Protein AF-A0A932JLA9-F1 (afdb_monomer)

Solvent-accessible surface area (backbone atoms only — not comparable to full-atom values): 13701 Å² total; per-residue (Å²): 72,71,65,61,53,49,55,47,56,73,71,50,52,75,50,28,36,38,58,45,27,26,68,61,61,64,62,52,47,33,53,74,64,72,48,70,65,45,73,35,48,41,49,87,57,71,55,66,76,68,58,80,76,51,64,58,50,22,33,37,47,43,55,36,38,28,54,48,30,12,36,69,84,50,71,70,56,46,53,50,52,46,49,58,40,71,78,24,89,55,25,35,41,34,38,40,22,49,61,36,48,69,80,77,79,70,66,82,53,43,64,44,56,71,63,62,36,30,32,40,35,37,27,45,26,63,21,59,76,35,83,89,44,62,44,50,74,47,59,30,69,86,61,43,74,82,52,84,78,83,50,73,67,57,52,52,53,46,54,64,68,57,67,61,78,60,43,22,62,55,51,52,55,48,41,53,50,40,44,62,69,46,43,64,68,50,31,76,77,35,77,87,63,72,82,46,80,42,63,54,34,28,67,41,92,39,26,23,70,53,37,35,75,78,69,70,38,87,41,44,46,30,50,74,22,53,31,90,48,68,56,28,13,36,37,56,59,84,71,62,102,75,72,78,79,79,136

Sequence (247 aa):
MRESLDALFQVCASDIWLPEDVYPQYWELARKHGLKPRRFQTLLDADLSELDLAGERSWLLLPHPLVPAGRGLRSAEVDRLARWLRDSPGRVLVLDCVYCLDLPVAGALSALLNSGQAVVLHSLSKGWLSPGLLGAAFLPEAIAAEFEPPSPQALAQARVRLSSLDAPRRIEETLRRRWRRLAPSIQARFPGWTSPETGYFSVLPAASRELLRSHGWLAIPASVFGSPRDDLSVASCLYYGDEAALP

Secondary structure (DSSP, 8-state):
-HHHHHHHHHHS-SSEEEESSS-THHHHHHHHTT---EEE--SSS---GGGGG--TT-EEEEESSBTTTTB---HHHHHHHHHHHHT-TT-EEEEEETT--SSS--STTHHHHTTT-EEEEEEHHHHTT-TT--EEEE--HHHHTTSPPPPHHHHHHHHHHTT-TTHHHHHHHHHHHHHHHHHHHHHHH-TT----SSSSEEEESS-HHHHHHHH----EEGGGGT---SS-EEEESS--TT-----

Mean predicted aligned error: 5.63 Å

pLDDT: mean 87.79, std 11.23, range [28.78, 97.44]

Foldseek 3Di:
DLVVLLLCLLVADLAEEEEQLAACSNVVSCVVNVHDYHYFHPQQHTPCVCLVVGDQQYEYEAEAVHPPALAGDDLVRLVSVLVSCVVHVNYAYEYEDQFVLDDDPDDSCVSVVVSLRYKYKYDPCQLQVNPPQDIDIDHRPVSCVSDDDDDPVSVVSNVVSCPCVCRNVVSFVVLVVLQVVCVVVLCVVVVPDDGRPTDFKHKHQAAQVCCCPVPVAHWAQSCSSNDPDRRMTMHGSPDDPPPPDDD

Radius of gyration: 18.82 Å; Cα contacts (8 Å, |Δi|>4): 408; chains: 1; bounding box: 48×42×49 Å

Structure (mmCIF, N/CA/C/O backbone):
data_AF-A0A932JLA9-F1
#
_entry.id   AF-A0A932JLA9-F1
#
loop_
_atom_site.group_PDB
_atom_site.id
_atom_site.type_symbol
_atom_site.label_atom_id
_atom_site.label_alt_id
_atom_site.label_comp_id
_atom_site.label_asym_id
_atom_site.label_entity_id
_atom_site.label_seq_id
_atom_site.pdbx_PDB_ins_code
_atom_site.Cartn_x
_atom_site.Cartn_y
_atom_site.Cartn_z
_atom_site.occupancy
_atom_site.B_iso_or_equiv
_atom_site.auth_seq_id
_atom_site.auth_comp_id
_atom_site.auth_asym_id
_atom_site.auth_atom_id
_atom_site.pdbx_PDB_model_num
ATOM 1 N N . MET A 1 1 ? 6.578 7.147 10.385 1.00 70.94 1 MET A N 1
ATOM 2 C CA . MET A 1 1 ? 5.682 6.100 9.847 1.00 70.94 1 MET A CA 1
ATOM 3 C C . MET A 1 1 ? 5.801 4.786 10.589 1.00 70.94 1 MET A C 1
ATOM 5 O O . MET A 1 1 ? 4.797 4.309 11.083 1.00 70.94 1 MET A O 1
ATOM 9 N N . ARG A 1 2 ? 7.003 4.200 10.682 1.00 79.69 2 ARG A N 1
ATOM 10 C CA . ARG A 1 2 ? 7.199 2.938 11.410 1.00 79.69 2 ARG A CA 1
ATOM 11 C C . ARG A 1 2 ? 6.634 2.990 12.831 1.00 79.69 2 ARG A C 1
ATOM 13 O O . ARG A 1 2 ? 5.962 2.055 13.215 1.00 79.69 2 ARG A O 1
ATOM 20 N N . GLU A 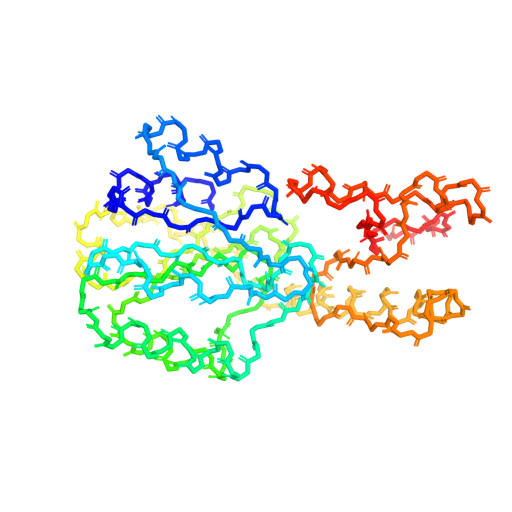1 3 ? 6.851 4.093 13.542 1.00 82.00 3 GLU A N 1
ATOM 21 C CA . GLU A 1 3 ? 6.290 4.331 14.881 1.00 82.00 3 GLU A CA 1
ATOM 22 C C . GLU A 1 3 ? 4.757 4.392 14.880 1.00 82.00 3 GLU A C 1
ATOM 24 O O . GLU A 1 3 ? 4.127 3.713 15.674 1.00 82.00 3 GLU A O 1
ATOM 29 N N . SER A 1 4 ? 4.144 5.138 13.953 1.00 84.12 4 SER A N 1
ATOM 30 C CA . SER A 1 4 ? 2.680 5.211 13.823 1.00 84.12 4 SER A CA 1
ATOM 31 C C . SER A 1 4 ? 2.065 3.843 13.533 1.00 84.12 4 SER A C 1
ATOM 33 O O . SER A 1 4 ? 1.037 3.490 14.097 1.00 84.12 4 SER A O 1
ATOM 35 N N . LEU A 1 5 ? 2.712 3.062 12.668 1.00 89.19 5 LEU A N 1
ATOM 36 C CA . LEU A 1 5 ? 2.266 1.719 12.336 1.00 89.19 5 LEU A CA 1
ATOM 37 C C . LEU A 1 5 ? 2.463 0.752 13.509 1.00 89.19 5 LEU A C 1
ATOM 39 O O . LEU A 1 5 ? 1.580 -0.037 13.803 1.00 89.19 5 LEU A O 1
ATOM 43 N N . ASP A 1 6 ? 3.589 0.844 14.213 1.00 90.88 6 ASP A N 1
ATOM 44 C CA . ASP A 1 6 ? 3.853 0.063 15.422 1.00 90.88 6 ASP A CA 1
ATOM 45 C C . ASP A 1 6 ? 2.812 0.342 16.515 1.00 90.88 6 ASP A C 1
ATOM 47 O O . ASP A 1 6 ? 2.276 -0.595 17.098 1.00 90.88 6 ASP A O 1
ATOM 51 N N . ALA A 1 7 ? 2.468 1.614 16.729 1.00 89.56 7 ALA A N 1
ATOM 52 C CA . ALA A 1 7 ? 1.442 2.020 17.681 1.00 89.56 7 ALA A CA 1
ATOM 53 C C . ALA A 1 7 ? 0.037 1.551 17.255 1.00 89.56 7 ALA A C 1
ATOM 55 O O . ALA A 1 7 ? -0.738 1.102 18.092 1.00 89.56 7 ALA A O 1
ATOM 56 N N . LEU A 1 8 ? -0.287 1.562 15.954 1.00 91.56 8 LEU A N 1
ATOM 57 C CA . LEU A 1 8 ? -1.540 0.973 15.460 1.00 91.56 8 LEU A CA 1
ATOM 58 C C . LEU A 1 8 ? -1.617 -0.531 15.722 1.00 91.56 8 LEU A C 1
ATOM 60 O O . LEU A 1 8 ? -2.672 -1.022 16.102 1.00 91.56 8 LEU A O 1
ATOM 64 N N . PHE A 1 9 ? -0.516 -1.261 15.547 1.00 93.25 9 PHE A N 1
ATOM 65 C CA . PHE A 1 9 ? -0.482 -2.705 15.788 1.00 93.25 9 PHE A CA 1
ATOM 66 C C . PHE A 1 9 ? -0.603 -3.065 17.275 1.00 93.25 9 PHE A C 1
ATOM 68 O O . PHE A 1 9 ? -1.005 -4.179 17.598 1.00 93.25 9 PHE A O 1
ATOM 75 N N . GLN A 1 10 ? -0.299 -2.128 18.175 1.00 91.62 10 GLN A N 1
ATOM 76 C CA . GLN A 1 10 ? -0.519 -2.298 19.609 1.00 91.62 10 GLN A CA 1
ATOM 77 C C . GLN A 1 10 ? -2.012 -2.271 19.979 1.00 91.62 10 GLN A C 1
ATOM 79 O O . GLN A 1 10 ? -2.410 -2.928 20.939 1.00 91.62 10 GLN A O 1
ATOM 84 N N . VAL A 1 11 ? -2.830 -1.522 19.231 1.00 90.56 11 VAL A N 1
ATOM 85 C CA . VAL A 1 11 ? -4.261 -1.308 19.529 1.00 90.56 11 VAL A CA 1
ATOM 86 C C . VAL A 1 11 ? -5.203 -1.989 18.532 1.00 90.56 11 VAL A C 1
ATOM 88 O O . VAL A 1 11 ? -6.421 -1.959 18.711 1.00 90.56 11 VAL A O 1
ATOM 91 N N . CYS A 1 12 ? -4.675 -2.588 17.461 1.00 88.69 12 CYS A N 1
ATOM 92 C CA . CYS A 1 12 ? -5.502 -3.217 16.440 1.00 88.69 12 CYS A CA 1
ATOM 93 C C . CYS A 1 12 ? -6.195 -4.481 16.962 1.00 88.69 12 CYS A C 1
ATOM 95 O O . CYS A 1 12 ? -5.729 -5.153 17.885 1.00 88.69 12 CYS A O 1
ATOM 97 N N . ALA A 1 13 ? -7.301 -4.849 16.317 1.00 82.31 13 ALA A N 1
ATOM 98 C CA . ALA A 1 13 ? -8.003 -6.081 16.642 1.00 82.31 13 ALA A CA 1
ATOM 99 C C . ALA A 1 13 ? -7.148 -7.334 16.380 1.00 82.31 13 ALA A C 1
ATOM 101 O O . ALA A 1 13 ? -6.230 -7.337 15.559 1.00 82.31 13 ALA A O 1
ATOM 102 N N . SER A 1 14 ? -7.509 -8.436 17.041 1.00 86.94 14 SER A N 1
ATOM 103 C CA . SER A 1 14 ? -6.870 -9.740 16.831 1.00 86.94 14 SER A CA 1
ATOM 104 C C . SER A 1 14 ? -7.086 -10.300 15.420 1.00 86.94 14 SER A C 1
ATOM 106 O O . SER A 1 14 ? -6.239 -11.046 14.929 1.00 86.94 14 SER A O 1
ATOM 108 N N . ASP A 1 15 ? -8.196 -9.942 14.767 1.00 94.25 15 ASP A N 1
ATOM 109 C CA . ASP A 1 15 ? -8.482 -10.290 13.374 1.00 94.25 15 ASP A CA 1
ATOM 110 C C . ASP A 1 15 ? -7.985 -9.179 12.440 1.00 94.25 15 ASP A C 1
ATOM 112 O O . ASP A 1 15 ? -8.691 -8.207 12.165 1.00 94.25 15 ASP A O 1
ATOM 116 N N . ILE A 1 16 ? -6.744 -9.316 11.976 1.00 96.31 16 ILE A N 1
ATOM 117 C CA . ILE A 1 16 ? -6.089 -8.381 11.059 1.00 96.31 16 ILE A CA 1
ATOM 118 C C . ILE A 1 16 ? -5.755 -9.070 9.735 1.00 96.31 16 ILE A C 1
ATOM 120 O O . ILE A 1 16 ? -5.271 -10.201 9.707 1.00 96.31 16 ILE A O 1
ATOM 124 N N . TRP A 1 17 ? -5.992 -8.367 8.635 1.00 97.25 17 TRP A N 1
ATOM 125 C CA . TRP A 1 17 ? -5.694 -8.786 7.273 1.00 97.25 17 TRP A CA 1
ATOM 126 C C . TRP A 1 17 ? -4.557 -7.930 6.723 1.00 97.25 17 TRP A C 1
ATOM 128 O O . TRP A 1 17 ? -4.647 -6.700 6.724 1.00 97.25 17 TRP A O 1
ATOM 138 N N . LEU A 1 18 ? -3.492 -8.583 6.258 1.00 96.44 18 LEU A N 1
ATOM 139 C CA . LEU A 1 18 ? -2.306 -7.944 5.694 1.00 96.44 18 LEU A CA 1
ATOM 140 C C . LEU A 1 18 ? -2.043 -8.439 4.268 1.00 96.44 18 LEU A C 1
ATOM 142 O O . LEU A 1 18 ? -2.259 -9.618 3.983 1.00 96.44 18 LEU A O 1
ATOM 146 N N . PRO A 1 19 ? -1.522 -7.584 3.382 1.00 95.69 19 PRO A N 1
ATOM 147 C CA . PRO A 1 19 ? -1.106 -8.023 2.063 1.00 95.69 19 PRO A CA 1
ATOM 148 C C . PRO A 1 19 ? 0.131 -8.925 2.187 1.00 95.69 19 PRO A C 1
ATOM 150 O O . PRO A 1 19 ? 1.023 -8.667 3.003 1.00 95.69 19 PRO A O 1
ATOM 153 N N . GLU A 1 20 ? 0.187 -10.007 1.414 1.00 94.00 20 GLU A N 1
ATOM 154 C CA . GLU A 1 20 ? 1.316 -10.948 1.446 1.00 94.00 20 GLU A CA 1
ATOM 155 C C . GLU A 1 20 ? 2.497 -10.500 0.591 1.00 94.00 20 GLU A C 1
ATOM 157 O O . GLU A 1 20 ? 3.640 -10.809 0.910 1.00 94.00 20 GLU A O 1
ATOM 162 N N . ASP A 1 21 ? 2.214 -9.762 -0.476 1.00 93.25 21 ASP A N 1
ATOM 163 C CA . ASP A 1 21 ? 3.129 -9.442 -1.565 1.00 93.25 21 ASP A CA 1
ATOM 164 C C . ASP A 1 21 ? 3.662 -7.995 -1.487 1.00 93.25 21 ASP A C 1
ATOM 166 O O . ASP A 1 21 ? 3.797 -7.278 -2.482 1.00 93.25 21 ASP A O 1
ATOM 170 N N . VAL A 1 22 ? 4.006 -7.587 -0.262 1.00 92.12 22 VAL A N 1
ATOM 171 C CA . VAL A 1 22 ? 4.596 -6.294 0.103 1.00 92.12 22 VAL A CA 1
ATOM 172 C C . VAL A 1 22 ? 5.929 -6.455 0.842 1.00 92.12 22 VAL A C 1
ATOM 174 O O . VAL A 1 22 ? 6.335 -7.537 1.256 1.00 92.12 22 VAL A O 1
ATOM 177 N N . TYR A 1 23 ? 6.627 -5.344 1.087 1.00 82.75 23 TYR A N 1
ATOM 178 C CA . TYR A 1 23 ? 7.834 -5.369 1.918 1.00 82.75 23 TYR A CA 1
ATOM 179 C C . TYR A 1 23 ? 7.533 -5.947 3.325 1.00 82.75 23 TYR A C 1
ATOM 181 O O . TYR A 1 23 ? 6.514 -5.579 3.914 1.00 82.75 23 TYR A O 1
ATOM 189 N N . PRO A 1 24 ? 8.411 -6.785 3.919 1.00 88.50 24 PRO A N 1
ATOM 190 C CA . PRO A 1 24 ? 8.097 -7.622 5.094 1.00 88.50 24 PRO A CA 1
ATOM 191 C C . PRO A 1 24 ? 7.749 -6.874 6.392 1.00 88.50 24 PRO A C 1
ATOM 193 O O . PRO A 1 24 ? 7.392 -7.496 7.393 1.00 88.50 24 PRO A O 1
ATOM 196 N N . GLN A 1 25 ? 7.826 -5.544 6.398 1.00 91.50 25 GLN A N 1
ATOM 197 C CA . GLN A 1 25 ? 7.676 -4.717 7.589 1.00 91.50 25 GLN A CA 1
ATOM 198 C C . GLN A 1 25 ? 6.329 -4.914 8.307 1.00 91.50 25 GLN A C 1
ATOM 200 O O . GLN A 1 25 ? 6.302 -4.922 9.535 1.00 91.50 25 GLN A O 1
ATOM 205 N N . TYR A 1 26 ? 5.216 -5.089 7.585 1.00 94.88 26 TYR A N 1
ATOM 206 C CA . TYR A 1 26 ? 3.905 -5.298 8.224 1.00 94.88 26 TYR A CA 1
ATOM 207 C C . TYR A 1 26 ? 3.862 -6.617 9.000 1.00 94.88 26 TYR A C 1
ATOM 209 O O . TYR A 1 26 ? 3.403 -6.670 10.138 1.00 94.88 26 TYR A O 1
ATOM 217 N N . TRP A 1 27 ? 4.413 -7.673 8.406 1.00 94.88 27 TRP A N 1
ATOM 218 C CA . TRP A 1 27 ? 4.496 -9.000 9.007 1.00 94.88 27 TRP A CA 1
ATOM 219 C C . TRP A 1 27 ? 5.465 -9.044 10.193 1.00 94.88 27 TRP A C 1
ATOM 221 O O . TRP A 1 27 ? 5.214 -9.734 11.182 1.00 94.88 27 TRP A O 1
ATOM 231 N N . GLU A 1 28 ? 6.562 -8.287 10.128 1.00 94.94 28 GLU A N 1
ATOM 232 C CA . GLU A 1 28 ? 7.478 -8.093 11.256 1.00 94.94 28 GLU A CA 1
ATOM 233 C C . GLU A 1 28 ? 6.793 -7.410 12.444 1.00 94.94 28 GLU A C 1
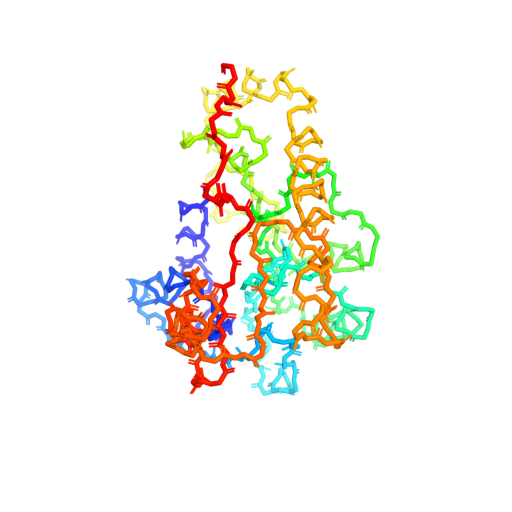ATOM 235 O O . GLU A 1 28 ? 6.944 -7.874 13.576 1.00 94.94 28 GLU A O 1
ATOM 240 N N . LEU A 1 29 ? 6.006 -6.359 12.193 1.00 95.00 29 LEU A N 1
ATOM 241 C CA . LEU A 1 29 ? 5.244 -5.661 13.231 1.00 95.00 29 LEU A CA 1
ATOM 242 C C . LEU A 1 29 ? 4.135 -6.543 13.814 1.00 95.00 29 LEU A C 1
ATOM 244 O O . LEU A 1 29 ? 4.020 -6.630 15.033 1.00 95.00 29 LEU A O 1
ATOM 248 N N . ALA A 1 30 ? 3.386 -7.275 12.983 1.00 95.06 30 ALA A N 1
ATOM 249 C CA . ALA A 1 30 ? 2.390 -8.239 13.465 1.00 95.06 30 ALA A CA 1
ATOM 250 C C . ALA A 1 30 ? 3.001 -9.245 14.439 1.00 95.06 30 ALA A C 1
ATOM 252 O O . ALA A 1 30 ? 2.499 -9.440 15.544 1.00 95.06 30 ALA A O 1
ATOM 253 N N . ARG A 1 31 ? 4.126 -9.846 14.046 1.00 95.25 31 ARG A N 1
ATOM 254 C CA . ARG A 1 31 ? 4.844 -10.819 14.870 1.00 95.25 31 ARG A CA 1
ATOM 255 C C . ARG A 1 31 ? 5.375 -10.203 16.162 1.00 95.25 31 ARG A C 1
ATOM 257 O O . ARG A 1 31 ? 5.295 -10.856 17.198 1.00 95.25 31 ARG A O 1
ATOM 264 N N . LYS A 1 32 ? 5.890 -8.970 16.117 1.00 95.94 32 LYS A N 1
ATOM 265 C CA . LYS A 1 32 ? 6.341 -8.235 17.311 1.00 95.94 32 LYS A CA 1
ATOM 266 C C . LYS A 1 32 ? 5.216 -8.095 18.346 1.00 95.94 32 LYS A C 1
ATOM 268 O O . LYS A 1 32 ? 5.481 -8.253 19.531 1.00 95.94 32 LYS A O 1
ATOM 273 N N . HIS A 1 33 ? 3.985 -7.856 17.895 1.00 95.38 33 HIS A N 1
ATOM 274 C CA . HIS A 1 33 ? 2.799 -7.696 18.749 1.00 95.38 33 HIS A CA 1
ATOM 275 C C . HIS A 1 33 ? 2.010 -8.996 18.973 1.00 95.38 33 HIS A C 1
ATOM 277 O O . HIS A 1 33 ? 0.903 -8.973 19.499 1.00 95.38 33 HIS A O 1
ATOM 283 N N . GLY A 1 34 ? 2.560 -10.154 18.587 1.00 95.19 34 GLY A N 1
ATOM 284 C CA . GLY A 1 34 ? 1.921 -11.458 18.805 1.00 95.19 34 GLY A CA 1
ATOM 285 C C . GLY A 1 34 ? 0.651 -11.703 17.978 1.00 95.19 34 GLY A C 1
ATOM 286 O O . GLY A 1 34 ? -0.102 -12.632 18.275 1.00 95.19 34 GLY A O 1
ATOM 287 N N . LEU A 1 35 ? 0.413 -10.903 16.937 1.00 95.38 35 LEU A N 1
ATOM 288 C CA . LEU A 1 35 ? -0.735 -11.040 16.044 1.00 95.38 35 LEU A CA 1
ATOM 289 C C . LEU A 1 35 ? -0.535 -12.211 15.074 1.00 95.38 35 LEU A C 1
ATOM 291 O O . LEU A 1 35 ? 0.591 -12.563 14.709 1.00 95.38 35 LEU A O 1
ATOM 295 N N . LYS A 1 36 ? -1.646 -12.793 14.612 1.00 94.69 36 LYS A N 1
ATOM 296 C CA . LYS A 1 36 ? -1.671 -13.850 13.587 1.00 94.69 36 LYS A CA 1
ATOM 297 C C . LYS A 1 36 ? -2.508 -13.393 12.391 1.00 94.69 36 LYS A C 1
ATOM 299 O O . LYS A 1 36 ? -3.677 -13.767 12.303 1.00 94.69 36 LYS A O 1
ATOM 304 N N . PRO A 1 37 ? -1.940 -12.565 11.501 1.00 95.38 37 PRO A N 1
ATOM 305 C CA . PRO A 1 37 ? -2.703 -11.981 10.415 1.00 95.38 37 PRO A CA 1
ATOM 306 C C . PRO A 1 37 ? -3.189 -13.014 9.408 1.00 95.38 37 PRO A C 1
ATOM 308 O O . PRO A 1 37 ? -2.493 -13.989 9.108 1.00 95.38 37 PRO A O 1
ATOM 311 N N . ARG A 1 38 ? -4.351 -12.737 8.824 1.00 95.44 38 ARG A N 1
ATOM 312 C CA . ARG A 1 38 ? -4.768 -13.323 7.552 1.00 95.44 38 ARG A CA 1
ATOM 313 C C . ARG A 1 38 ? -4.086 -12.580 6.409 1.00 95.44 38 ARG A C 1
ATOM 315 O O . ARG A 1 38 ? -3.666 -11.432 6.563 1.00 95.44 38 ARG A O 1
ATOM 322 N N . ARG A 1 39 ? -3.954 -13.254 5.274 1.00 94.62 39 ARG A N 1
ATOM 323 C CA . ARG A 1 39 ? -3.218 -12.763 4.107 1.00 94.62 39 ARG A CA 1
ATOM 324 C C . ARG A 1 39 ? -4.128 -12.585 2.907 1.00 94.62 39 ARG A C 1
ATOM 326 O O . ARG A 1 39 ? -5.108 -13.308 2.788 1.00 94.62 39 ARG A O 1
ATOM 333 N N . PHE A 1 40 ? -3.759 -11.669 2.025 1.00 94.75 40 PHE A N 1
ATOM 334 C CA . PHE A 1 40 ? -4.378 -11.492 0.715 1.00 94.75 40 PHE A CA 1
ATOM 335 C C . PHE A 1 40 ? -3.354 -10.925 -0.281 1.00 94.75 40 PHE A C 1
ATOM 337 O O . PHE A 1 40 ? -2.312 -10.412 0.131 1.00 94.75 40 PHE A O 1
ATOM 344 N N . GLN A 1 41 ? -3.624 -11.033 -1.581 1.00 93.31 41 GLN A N 1
ATOM 345 C CA . GLN A 1 41 ? -2.706 -10.604 -2.646 1.00 93.31 41 GLN A CA 1
ATOM 346 C C . GLN A 1 41 ? -2.996 -9.182 -3.130 1.00 93.31 41 GLN A C 1
ATOM 348 O O . GLN A 1 41 ? -4.146 -8.747 -3.131 1.00 93.31 41 GLN A O 1
ATOM 353 N N . THR A 1 42 ? -1.955 -8.460 -3.549 1.00 92.88 42 THR A N 1
ATOM 354 C CA . THR A 1 42 ? -2.017 -7.071 -4.037 1.00 92.88 42 THR A CA 1
ATOM 355 C C . THR A 1 42 ? -1.079 -6.741 -5.204 1.00 92.88 42 THR A C 1
ATOM 357 O O . THR A 1 42 ? -1.187 -5.656 -5.778 1.00 92.88 42 THR A O 1
ATOM 360 N N . LEU A 1 43 ? -0.163 -7.638 -5.584 1.00 88.81 43 LEU A N 1
ATOM 361 C CA . LEU A 1 43 ? 0.950 -7.351 -6.497 1.00 88.81 43 LEU A CA 1
ATOM 362 C C . LEU A 1 43 ? 0.513 -7.013 -7.924 1.00 88.81 43 LEU A C 1
ATOM 364 O O . LEU A 1 43 ? 1.140 -6.183 -8.578 1.00 88.81 43 LEU A O 1
ATOM 368 N N . LEU A 1 44 ? -0.523 -7.680 -8.426 1.00 84.69 44 LEU A N 1
ATOM 369 C CA . LEU A 1 44 ? -1.104 -7.397 -9.742 1.00 84.69 44 LEU A CA 1
ATOM 370 C C . LEU A 1 44 ? -2.454 -6.705 -9.558 1.00 84.69 44 LEU A C 1
ATOM 372 O O . LEU A 1 44 ? -2.661 -5.563 -9.980 1.00 84.69 44 LEU A O 1
ATOM 376 N N . ASP A 1 45 ? -3.334 -7.389 -8.837 1.00 85.81 45 ASP A N 1
ATOM 377 C CA . ASP A 1 45 ? -4.649 -6.926 -8.433 1.00 85.81 45 ASP A CA 1
ATOM 378 C C . ASP A 1 45 ? -4.834 -7.178 -6.937 1.00 85.81 45 ASP A C 1
ATOM 380 O O . ASP A 1 45 ? -4.234 -8.105 -6.387 1.00 85.81 45 ASP A O 1
ATOM 384 N N . ALA A 1 46 ? -5.638 -6.341 -6.278 1.00 90.38 46 ALA A N 1
ATOM 385 C CA . ALA A 1 46 ? -6.007 -6.583 -4.893 1.00 90.38 46 ALA A CA 1
ATOM 386 C C . ALA A 1 46 ? -7.075 -7.683 -4.853 1.00 90.38 46 ALA A C 1
ATOM 388 O O . ALA A 1 46 ? -8.225 -7.455 -5.239 1.00 90.38 46 ALA A O 1
ATOM 389 N N . ASP A 1 47 ? -6.704 -8.874 -4.387 1.00 93.00 47 ASP A N 1
ATOM 390 C CA . ASP A 1 47 ? -7.661 -9.948 -4.150 1.00 93.00 47 ASP A CA 1
ATOM 391 C C . ASP A 1 47 ? -8.404 -9.694 -2.836 1.00 93.00 47 ASP A C 1
ATOM 393 O O . ASP A 1 47 ? -7.936 -10.000 -1.742 1.00 93.00 47 ASP A O 1
ATOM 397 N N . LEU A 1 48 ? -9.582 -9.086 -2.962 1.00 93.62 48 LEU A N 1
ATOM 398 C CA . LEU A 1 48 ? -10.476 -8.767 -1.849 1.00 93.62 48 LEU A CA 1
ATOM 399 C C . LEU A 1 48 ? -11.634 -9.774 -1.729 1.00 93.62 48 LEU A C 1
ATOM 401 O O . LEU A 1 48 ? -12.657 -9.475 -1.098 1.00 93.62 48 LEU A O 1
ATOM 405 N N . SER A 1 49 ? -11.528 -10.933 -2.386 1.00 91.38 49 SER A N 1
ATOM 406 C CA . SER A 1 49 ? -12.596 -11.937 -2.409 1.00 91.38 49 SER A CA 1
ATOM 407 C C . SER A 1 49 ? -12.836 -12.539 -1.022 1.00 91.38 49 SER A C 1
ATOM 409 O O . SER A 1 49 ? -13.982 -12.643 -0.588 1.00 91.38 49 SER A O 1
ATOM 411 N N . GLU A 1 50 ? -11.769 -12.805 -0.269 1.00 90.25 50 GLU A N 1
ATOM 412 C CA . GLU A 1 50 ? -11.848 -13.423 1.058 1.00 90.25 50 GLU A CA 1
ATOM 413 C C . GLU A 1 50 ? -12.299 -12.472 2.179 1.00 90.25 50 GLU A C 1
ATOM 415 O O . GLU A 1 50 ? -12.523 -12.918 3.305 1.00 90.25 50 GLU A O 1
ATOM 420 N N . LEU A 1 51 ? -12.509 -11.178 1.900 1.00 90.06 51 LEU A N 1
ATOM 421 C CA . LEU A 1 51 ? -12.971 -10.221 2.916 1.00 90.06 51 LEU A CA 1
ATOM 422 C C . LEU A 1 51 ? -14.345 -10.565 3.512 1.00 90.06 51 LEU A C 1
ATOM 424 O O . LEU A 1 51 ? -14.653 -10.110 4.613 1.00 90.06 51 LEU A O 1
ATOM 428 N N . ASP A 1 52 ? -15.158 -11.384 2.838 1.00 89.19 52 ASP A N 1
ATOM 429 C CA . ASP A 1 52 ? -16.425 -11.877 3.397 1.00 89.19 52 ASP A CA 1
ATOM 430 C C . ASP A 1 52 ? -16.211 -12.817 4.597 1.00 89.19 52 ASP A C 1
ATOM 432 O O . ASP A 1 52 ? -17.108 -12.990 5.417 1.00 89.19 52 ASP A O 1
ATOM 436 N N . LEU A 1 53 ? -15.011 -13.393 4.741 1.00 92.06 53 LEU A N 1
ATOM 437 C CA . LEU A 1 53 ? -14.624 -14.234 5.877 1.00 92.06 53 LEU A CA 1
ATOM 438 C C . LEU A 1 53 ? -14.140 -13.418 7.086 1.00 92.06 53 LEU A C 1
ATOM 440 O O . LEU A 1 53 ? -13.773 -14.006 8.112 1.00 92.06 53 LEU A O 1
ATOM 444 N N . ALA A 1 54 ? -14.056 -12.092 6.954 1.00 93.56 54 ALA A N 1
ATOM 445 C CA . ALA A 1 54 ? -13.638 -11.192 8.019 1.00 93.56 54 ALA A CA 1
ATOM 446 C C . ALA A 1 54 ? -14.759 -11.032 9.056 1.00 93.56 54 ALA A C 1
ATOM 448 O O . ALA A 1 54 ? -15.922 -10.806 8.708 1.00 93.56 54 ALA A O 1
ATOM 449 N N . GLY A 1 55 ? -14.405 -11.112 10.337 1.00 93.19 55 GLY A N 1
ATOM 450 C CA . GLY A 1 55 ? -15.331 -10.851 11.432 1.00 93.19 55 GLY A CA 1
ATOM 451 C C . GLY A 1 55 ? -15.880 -9.416 11.482 1.00 93.19 55 GLY A C 1
ATOM 452 O O . GLY A 1 55 ? -15.610 -8.543 10.652 1.00 93.19 55 GLY A O 1
ATOM 453 N N . GLU A 1 56 ? -16.685 -9.157 12.510 1.00 94.38 56 GLU A N 1
ATOM 454 C CA . GLU A 1 56 ? -17.322 -7.850 12.717 1.00 94.38 56 GLU A CA 1
ATOM 455 C C . GLU A 1 56 ? -16.336 -6.764 13.170 1.00 94.38 56 GLU A C 1
ATOM 457 O O . GLU A 1 56 ? -16.607 -5.579 12.994 1.00 94.38 56 GLU A O 1
ATOM 462 N N . ARG A 1 57 ? -15.193 -7.145 13.749 1.00 94.88 57 ARG A N 1
ATOM 463 C CA . ARG A 1 57 ? -14.174 -6.226 14.286 1.00 94.88 57 ARG A CA 1
ATOM 464 C C . ARG A 1 57 ? -12.826 -6.369 13.586 1.00 94.88 57 ARG A C 1
ATOM 466 O O . ARG A 1 57 ? -11.783 -6.278 14.225 1.00 94.88 57 ARG A O 1
ATOM 473 N N . SER A 1 58 ? -12.843 -6.660 12.293 1.00 96.81 58 SER A N 1
ATOM 474 C CA . SER A 1 58 ? -11.620 -6.928 11.540 1.00 96.81 58 SER A CA 1
ATOM 475 C C . SER A 1 58 ? -10.930 -5.655 11.080 1.00 96.81 58 SER A C 1
ATOM 477 O O . SER A 1 58 ? -11.575 -4.680 10.692 1.00 96.81 58 SER A O 1
ATOM 479 N N . TRP A 1 59 ? -9.605 -5.693 11.074 1.00 97.44 59 TRP A N 1
ATOM 480 C CA . TRP A 1 59 ? -8.768 -4.638 10.520 1.00 97.44 59 TRP A CA 1
ATOM 481 C C . TRP A 1 59 ? -8.190 -5.099 9.188 1.00 97.44 59 TRP A C 1
ATOM 483 O O . TRP A 1 59 ? -7.683 -6.212 9.085 1.00 97.44 59 TRP A O 1
ATOM 493 N N . LEU A 1 60 ? -8.241 -4.246 8.173 1.00 97.44 60 LEU A N 1
ATOM 494 C CA . LEU A 1 60 ? -7.613 -4.481 6.878 1.00 97.44 60 LEU A CA 1
ATOM 495 C C . LEU A 1 60 ? -6.551 -3.417 6.652 1.00 97.44 60 LEU A C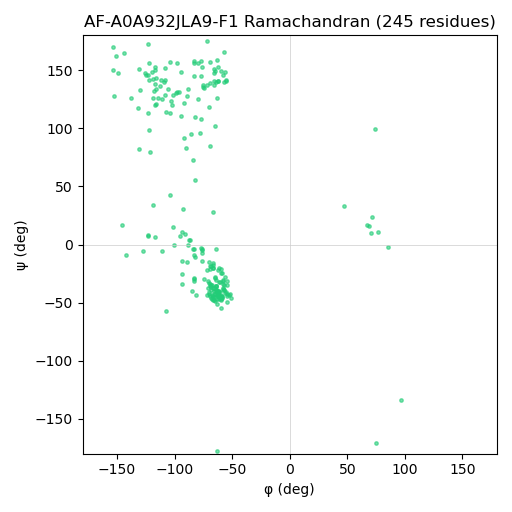 1
ATOM 497 O O . LEU A 1 60 ? -6.882 -2.237 6.606 1.00 97.44 60 LEU A O 1
ATOM 501 N N . LEU A 1 61 ? -5.292 -3.814 6.488 1.00 96.81 61 LEU A N 1
ATOM 502 C CA . LEU A 1 61 ? -4.227 -2.900 6.088 1.00 96.81 61 LEU A CA 1
ATOM 503 C C . LEU A 1 61 ? -3.994 -3.013 4.589 1.00 96.81 61 LEU A C 1
ATOM 505 O O . LEU A 1 61 ? -3.816 -4.113 4.080 1.00 96.81 61 LEU A O 1
ATOM 509 N N . LEU A 1 62 ? -3.938 -1.882 3.892 1.00 95.12 62 LEU A N 1
ATOM 510 C CA . LEU A 1 62 ? -3.686 -1.829 2.460 1.00 95.12 62 LEU A CA 1
ATOM 511 C C . LEU A 1 62 ? -2.716 -0.686 2.123 1.00 95.12 62 LEU A C 1
ATOM 513 O O . LEU A 1 62 ? -2.984 0.459 2.492 1.00 95.12 62 LEU A O 1
ATOM 517 N N . PRO A 1 63 ? -1.600 -0.942 1.418 1.00 93.38 63 PRO A N 1
ATOM 518 C CA . PRO A 1 63 ? -0.775 0.135 0.893 1.00 93.38 63 PRO A CA 1
ATOM 519 C C . PRO A 1 63 ? -1.549 0.910 -0.176 1.00 93.38 63 PRO A C 1
ATOM 521 O O . PRO A 1 63 ? -2.256 0.329 -0.998 1.00 93.38 63 PRO A O 1
ATOM 524 N N . HIS A 1 64 ? -1.409 2.229 -0.190 1.00 91.50 64 HIS A N 1
ATOM 525 C CA . HIS A 1 64 ? -1.935 3.066 -1.257 1.00 91.50 64 HIS A CA 1
ATOM 526 C C . HIS A 1 64 ? -0.854 4.053 -1.730 1.00 91.50 64 HIS A C 1
ATOM 528 O O . HIS A 1 64 ? -0.395 4.869 -0.939 1.00 91.50 64 HIS A O 1
ATOM 534 N N . PRO A 1 65 ? -0.403 4.000 -2.996 1.00 90.25 65 PRO A N 1
ATOM 535 C CA . PRO A 1 65 ? -0.690 2.968 -4.004 1.00 90.25 65 PRO A CA 1
ATOM 536 C C . PRO A 1 65 ? -0.299 1.550 -3.549 1.00 90.25 65 PRO A C 1
ATOM 538 O O . PRO A 1 65 ? 0.489 1.381 -2.619 1.00 90.25 65 PRO A O 1
ATOM 541 N N . LEU A 1 66 ? -0.794 0.537 -4.262 1.00 92.50 66 LEU A N 1
ATOM 542 C CA . LEU A 1 66 ? -0.380 -0.855 -4.103 1.00 92.50 66 LEU A CA 1
ATOM 543 C C . LEU A 1 66 ? 1.092 -0.980 -4.506 1.00 92.50 66 LEU A C 1
ATOM 545 O O . LEU A 1 66 ? 1.428 -0.962 -5.689 1.00 92.50 66 LEU A O 1
ATOM 549 N N . VAL A 1 67 ? 1.997 -1.051 -3.535 1.00 91.31 67 VAL A N 1
ATOM 550 C CA . VAL A 1 67 ? 3.433 -1.242 -3.775 1.00 91.31 67 VAL A CA 1
ATOM 551 C C . VAL A 1 67 ? 3.753 -2.726 -3.648 1.00 91.31 67 VAL A C 1
ATOM 553 O O . VAL A 1 67 ? 3.374 -3.312 -2.641 1.00 91.31 67 VAL A O 1
ATOM 556 N N . PRO A 1 68 ? 4.481 -3.327 -4.608 1.00 92.19 68 PRO A N 1
ATOM 557 C CA . PRO A 1 68 ? 5.326 -2.677 -5.621 1.00 92.19 68 PRO A CA 1
ATOM 558 C C . PRO A 1 68 ? 4.685 -2.431 -7.000 1.00 92.19 68 PRO A C 1
ATOM 560 O O . PRO A 1 68 ? 5.386 -1.976 -7.902 1.00 92.19 68 PRO A O 1
ATOM 563 N N . ALA A 1 69 ? 3.385 -2.678 -7.175 1.00 91.19 69 ALA A N 1
ATOM 564 C CA . ALA A 1 69 ? 2.680 -2.460 -8.445 1.00 91.19 69 ALA A CA 1
ATOM 565 C C . ALA A 1 69 ? 2.689 -0.991 -8.917 1.00 91.19 69 ALA A C 1
ATOM 567 O O . ALA A 1 69 ? 2.701 -0.720 -10.116 1.00 91.19 69 ALA A O 1
ATOM 568 N N . GLY A 1 70 ? 2.682 -0.043 -7.976 1.00 89.69 70 GLY A N 1
ATOM 569 C CA . GLY A 1 70 ? 2.633 1.395 -8.248 1.00 89.69 70 GLY A CA 1
ATOM 570 C C . GLY A 1 70 ? 1.273 1.878 -8.764 1.00 89.69 70 GLY A C 1
ATOM 571 O O . GLY A 1 70 ? 1.209 2.905 -9.437 1.00 89.69 70 GLY A O 1
ATOM 572 N N . ARG A 1 71 ? 0.193 1.140 -8.473 1.00 90.06 71 ARG A N 1
ATOM 573 C CA . ARG A 1 71 ? -1.184 1.411 -8.924 1.00 90.06 71 ARG A CA 1
ATOM 574 C C . ARG A 1 71 ? -2.071 1.869 -7.761 1.00 90.06 71 ARG A C 1
ATOM 576 O O . ARG A 1 71 ? -1.983 1.308 -6.671 1.00 90.06 71 ARG A O 1
ATOM 583 N N . GLY A 1 72 ? -2.945 2.849 -7.974 1.00 89.94 72 GLY A N 1
ATOM 584 C CA . GLY A 1 72 ? -4.013 3.204 -7.038 1.00 89.94 72 GLY A CA 1
ATOM 585 C C . GLY A 1 72 ? -5.142 2.166 -6.994 1.00 89.94 72 GLY A C 1
ATOM 586 O O . GLY A 1 72 ? -5.155 1.211 -7.766 1.00 89.94 72 GLY A O 1
ATOM 587 N N . LEU A 1 73 ? -6.116 2.335 -6.096 1.00 91.00 73 LEU A N 1
ATOM 588 C CA . LEU A 1 73 ? -7.293 1.457 -6.059 1.00 91.00 73 LEU A CA 1
ATOM 589 C C . LEU A 1 73 ? -8.256 1.803 -7.199 1.00 91.00 73 LEU A C 1
ATOM 591 O O . LEU A 1 73 ? -8.557 2.973 -7.436 1.00 91.00 73 LEU A O 1
ATOM 595 N N . ARG A 1 74 ? -8.768 0.783 -7.886 1.00 91.31 74 ARG A N 1
ATOM 596 C CA . ARG A 1 74 ? -9.806 0.906 -8.917 1.00 91.31 74 ARG A CA 1
ATOM 597 C C . ARG A 1 74 ? -11.170 1.112 -8.269 1.00 91.31 74 ARG A C 1
ATOM 599 O O . ARG A 1 74 ? -11.407 0.669 -7.148 1.00 91.31 74 ARG A O 1
ATOM 606 N N . SER A 1 75 ? -12.112 1.683 -9.016 1.00 91.50 75 SER A N 1
ATOM 607 C CA . SER A 1 75 ? -13.480 1.932 -8.536 1.00 91.50 75 SER A CA 1
ATOM 608 C C . SER A 1 75 ? -14.153 0.683 -7.957 1.00 91.50 75 SER A C 1
ATOM 610 O O . SER A 1 75 ? -14.700 0.749 -6.866 1.00 91.50 75 SER A O 1
ATOM 612 N N . ALA A 1 76 ? -14.027 -0.477 -8.611 1.00 92.62 76 ALA A N 1
ATOM 613 C CA . ALA A 1 76 ? -14.605 -1.726 -8.106 1.00 92.62 76 ALA A CA 1
ATOM 614 C C . ALA A 1 76 ? -13.990 -2.185 -6.766 1.00 92.62 76 ALA A C 1
ATOM 616 O O . ALA A 1 76 ? -14.701 -2.715 -5.912 1.00 92.62 76 ALA A O 1
ATOM 617 N N . GLU A 1 77 ? -12.685 -1.964 -6.567 1.00 94.44 77 GLU A N 1
ATOM 618 C CA . GLU A 1 77 ? -11.988 -2.266 -5.308 1.00 94.44 77 GLU A CA 1
ATOM 619 C C . GLU A 1 77 ? -12.463 -1.306 -4.207 1.00 94.44 77 GLU A C 1
ATOM 621 O O . GLU A 1 77 ? -12.808 -1.738 -3.110 1.00 94.44 77 GLU A O 1
ATOM 626 N N . VAL A 1 78 ? -12.577 -0.013 -4.524 1.00 94.50 78 VAL A N 1
ATOM 627 C CA . VAL A 1 78 ? -13.121 1.009 -3.617 1.00 94.50 78 VAL A CA 1
ATOM 628 C C . VAL A 1 78 ? -14.563 0.689 -3.213 1.00 94.50 78 VAL A C 1
ATOM 630 O O . VAL A 1 78 ? -14.879 0.703 -2.025 1.00 94.50 78 VAL A O 1
ATOM 633 N N . ASP A 1 79 ? -15.430 0.339 -4.163 1.00 93.88 79 ASP A N 1
ATOM 634 C CA . ASP A 1 79 ? -16.832 -0.003 -3.898 1.00 93.88 79 ASP A CA 1
ATOM 635 C C . ASP A 1 79 ? -16.963 -1.268 -3.043 1.00 93.88 79 ASP A C 1
ATOM 637 O O . ASP A 1 79 ? -17.858 -1.380 -2.196 1.00 93.88 79 ASP A O 1
ATOM 641 N N . ARG A 1 80 ? -16.070 -2.242 -3.248 1.00 95.38 80 ARG A N 1
ATOM 642 C CA . ARG A 1 80 ? -15.991 -3.453 -2.428 1.00 95.38 80 ARG A CA 1
ATOM 643 C C . ARG A 1 80 ? -15.583 -3.125 -0.994 1.00 95.38 80 ARG A C 1
ATOM 645 O O . ARG A 1 80 ? -16.269 -3.571 -0.077 1.00 95.38 80 ARG A O 1
ATOM 652 N N . LEU A 1 81 ? -14.539 -2.320 -0.802 1.00 96.50 81 LEU A N 1
ATOM 653 C CA . LEU A 1 81 ? -14.092 -1.870 0.520 1.00 96.50 81 LEU A CA 1
ATOM 654 C C . LEU A 1 81 ? -15.171 -1.045 1.230 1.00 96.50 81 LEU A C 1
ATOM 656 O O . LEU A 1 81 ? -15.437 -1.256 2.409 1.00 96.50 81 LEU A O 1
ATOM 660 N N . ALA A 1 82 ? -15.848 -0.152 0.506 1.00 95.62 82 ALA A N 1
ATOM 661 C CA . ALA A 1 82 ? -16.915 0.670 1.063 1.00 95.62 82 ALA A CA 1
ATOM 662 C C . ALA A 1 82 ? -18.113 -0.174 1.526 1.00 95.62 82 ALA A C 1
ATOM 664 O O . ALA A 1 82 ? -18.701 0.121 2.564 1.00 95.62 82 ALA A O 1
ATOM 665 N N . ARG A 1 83 ? -18.481 -1.226 0.778 1.00 95.38 83 ARG A N 1
ATOM 666 C CA . ARG A 1 83 ? -19.488 -2.207 1.225 1.00 95.38 83 ARG A CA 1
ATOM 667 C C . ARG A 1 83 ? -19.021 -2.948 2.472 1.00 95.38 83 ARG A C 1
ATOM 669 O O . ARG A 1 83 ? -19.726 -2.931 3.470 1.00 95.38 83 ARG A O 1
ATOM 676 N N . TRP A 1 84 ? -17.808 -3.494 2.434 1.00 96.81 84 TRP A N 1
ATOM 677 C CA . TRP A 1 84 ? -17.231 -4.242 3.548 1.00 96.81 84 TRP A CA 1
ATOM 678 C C . TRP A 1 84 ? -17.205 -3.439 4.858 1.00 96.81 84 TRP A C 1
ATOM 680 O O . TRP A 1 84 ? -17.537 -3.987 5.908 1.00 96.81 84 TRP A O 1
ATOM 690 N N . LEU A 1 85 ? -16.872 -2.144 4.798 1.00 96.69 85 LEU A N 1
ATOM 691 C CA . LEU A 1 85 ? -16.927 -1.240 5.953 1.00 96.69 85 LEU A CA 1
ATOM 692 C C . LEU A 1 85 ? -18.360 -1.025 6.459 1.00 96.69 85 LEU A C 1
ATOM 694 O O . LEU A 1 85 ? -18.602 -1.135 7.656 1.00 96.69 85 LEU A O 1
ATOM 698 N N . ARG A 1 86 ? -19.327 -0.783 5.562 1.00 95.62 86 ARG A N 1
ATOM 699 C CA . ARG A 1 86 ? -20.738 -0.580 5.946 1.00 95.62 86 ARG A CA 1
ATOM 700 C C . ARG A 1 86 ? -21.380 -1.805 6.589 1.00 95.62 86 ARG A C 1
ATOM 702 O O . ARG A 1 86 ? -22.269 -1.642 7.418 1.00 95.62 86 ARG A O 1
ATOM 709 N N . ASP A 1 87 ? -20.949 -3.001 6.205 1.00 96.44 87 ASP A N 1
ATOM 710 C CA . ASP A 1 87 ? -21.508 -4.252 6.719 1.00 96.44 87 ASP A CA 1
ATOM 711 C C . ASP A 1 87 ? -21.220 -4.460 8.219 1.00 96.44 87 ASP A C 1
ATOM 713 O O . ASP A 1 87 ? -21.923 -5.227 8.871 1.00 96.44 87 ASP A O 1
ATOM 717 N N . SER A 1 88 ? -20.214 -3.782 8.792 1.00 96.31 88 SER A N 1
ATOM 718 C CA . SER A 1 88 ? -20.015 -3.754 10.245 1.00 96.31 88 SER A CA 1
ATOM 719 C C . SER A 1 88 ? -19.313 -2.476 10.716 1.00 96.31 88 SER A C 1
ATOM 721 O O . SER A 1 88 ? -18.190 -2.217 10.278 1.00 96.31 88 SER A O 1
ATOM 723 N N . PRO A 1 89 ? -19.867 -1.747 11.707 1.00 94.38 89 PRO A N 1
ATOM 724 C CA . PRO A 1 89 ? -19.249 -0.535 12.252 1.00 94.38 89 PRO A CA 1
ATOM 725 C C . PRO A 1 89 ? -17.932 -0.801 13.000 1.00 94.38 89 PRO A C 1
ATOM 727 O O . PRO A 1 89 ? -17.178 0.130 13.265 1.00 94.38 89 PRO A O 1
ATOM 730 N N . GLY A 1 90 ? -17.650 -2.058 13.365 1.00 94.38 90 GLY A N 1
ATOM 731 C CA . GLY A 1 90 ? -16.412 -2.446 14.046 1.00 94.38 90 GLY A CA 1
ATOM 732 C C . GLY A 1 90 ? -15.223 -2.685 13.114 1.00 94.38 90 GLY A C 1
ATOM 733 O O . GLY A 1 90 ? -14.107 -2.873 13.601 1.00 94.38 90 GLY A O 1
ATOM 734 N N . ARG A 1 91 ? -15.439 -2.715 11.793 1.00 96.81 91 ARG A N 1
ATOM 735 C CA . ARG A 1 91 ? -14.369 -2.921 10.811 1.00 96.81 91 ARG A CA 1
ATOM 736 C C . ARG A 1 91 ? -13.563 -1.647 10.618 1.00 96.81 91 ARG A C 1
ATOM 738 O O . ARG A 1 91 ? -14.126 -0.556 10.640 1.00 96.81 91 ARG A O 1
ATOM 745 N N . VAL A 1 92 ? -12.260 -1.797 10.401 1.00 96.94 92 VAL A N 1
ATOM 746 C CA . VAL A 1 92 ? -11.330 -0.680 10.196 1.00 96.94 92 VAL A CA 1
ATOM 747 C C . VAL A 1 92 ? -10.492 -0.928 8.949 1.00 96.94 92 VAL A C 1
ATOM 749 O O . VAL A 1 92 ? -9.934 -2.009 8.768 1.00 96.94 92 VAL A O 1
ATOM 752 N N . LEU A 1 93 ? -10.371 0.088 8.099 1.00 97.19 93 LEU A N 1
ATOM 753 C CA . LEU A 1 93 ? -9.453 0.106 6.963 1.00 97.19 93 LEU A CA 1
ATOM 754 C C . LEU A 1 93 ? -8.246 0.984 7.298 1.00 97.19 93 LEU A C 1
ATOM 756 O O . LEU A 1 93 ? -8.401 2.165 7.577 1.00 97.19 93 LEU A O 1
ATOM 760 N N . VAL A 1 94 ? -7.039 0.441 7.217 1.00 96.25 94 VAL A N 1
ATOM 761 C CA . VAL A 1 94 ? -5.780 1.179 7.347 1.00 96.25 94 VAL A CA 1
ATOM 762 C C . VAL A 1 94 ? -5.179 1.356 5.957 1.00 96.25 94 VAL A C 1
ATOM 764 O O . VAL A 1 94 ? -4.754 0.388 5.335 1.00 96.25 94 VAL A O 1
ATOM 767 N N . LEU A 1 95 ? -5.122 2.593 5.473 1.00 94.62 95 LEU A N 1
ATOM 768 C CA . LEU A 1 95 ? -4.449 2.961 4.231 1.00 94.62 95 LEU A CA 1
ATOM 769 C C . LEU A 1 95 ? -3.023 3.424 4.537 1.00 94.62 95 LEU A C 1
ATOM 771 O O . LEU A 1 95 ? -2.826 4.495 5.117 1.00 94.62 95 LEU A O 1
ATOM 775 N N . ASP A 1 96 ? -2.027 2.630 4.139 1.00 93.38 96 ASP A N 1
ATOM 776 C CA . ASP A 1 96 ? -0.620 3.026 4.208 1.00 93.38 96 ASP A CA 1
ATOM 777 C C . ASP A 1 96 ? -0.212 3.822 2.964 1.00 93.38 96 ASP A C 1
ATOM 779 O O . ASP A 1 96 ? 0.169 3.275 1.929 1.00 93.38 96 ASP A O 1
ATOM 783 N N . CYS A 1 97 ? -0.277 5.143 3.100 1.00 90.81 97 CYS A N 1
ATOM 784 C CA . CYS A 1 97 ? 0.012 6.132 2.074 1.00 90.81 97 CYS A CA 1
ATOM 785 C C . CYS A 1 97 ? 1.469 6.622 2.086 1.00 90.81 97 CYS A C 1
ATOM 787 O O . CYS A 1 97 ? 1.740 7.765 1.722 1.00 90.81 97 CYS A O 1
ATOM 789 N N . VAL A 1 98 ? 2.445 5.796 2.489 1.00 87.88 98 VAL A N 1
ATOM 790 C CA . VAL A 1 98 ? 3.882 6.161 2.456 1.00 87.88 98 VAL A CA 1
ATOM 791 C C . VAL A 1 98 ? 4.366 6.618 1.079 1.00 87.88 98 VAL A C 1
ATOM 793 O O . VAL A 1 98 ? 5.295 7.424 1.001 1.00 87.88 98 VAL A O 1
ATOM 796 N N . TYR A 1 99 ? 3.780 6.081 0.010 1.00 86.94 99 TYR A N 1
ATOM 797 C CA . TYR A 1 99 ? 4.152 6.397 -1.370 1.00 86.94 99 TYR A CA 1
ATOM 798 C C . TYR A 1 99 ? 3.206 7.392 -2.047 1.00 86.94 99 TYR A C 1
ATOM 800 O O . TYR A 1 99 ? 3.466 7.779 -3.187 1.00 86.94 99 TYR A O 1
ATOM 808 N N . CYS A 1 100 ? 2.163 7.856 -1.354 1.00 86.31 100 CYS A N 1
ATOM 809 C CA . CYS A 1 100 ? 1.504 9.096 -1.735 1.00 86.31 100 CYS A CA 1
ATOM 810 C C . CYS A 1 100 ? 2.474 10.231 -1.416 1.00 86.31 100 CYS A C 1
ATOM 812 O O . CYS A 1 100 ? 2.910 10.381 -0.279 1.00 86.31 100 CYS A O 1
ATOM 814 N N . LEU A 1 101 ? 2.890 10.974 -2.438 1.00 79.94 101 LEU A N 1
ATOM 815 C CA . LEU A 1 101 ? 3.806 12.095 -2.241 1.00 79.94 101 LEU A CA 1
ATOM 816 C C . LEU A 1 101 ? 3.037 13.351 -1.820 1.00 79.94 101 LEU A C 1
ATOM 818 O O . LEU A 1 101 ? 3.561 14.143 -1.041 1.00 79.94 101 LEU A O 1
ATOM 822 N N . ASP A 1 102 ? 1.799 13.496 -2.290 1.00 72.31 102 ASP A N 1
ATOM 823 C CA . ASP A 1 102 ? 0.944 14.642 -2.004 1.00 72.31 102 ASP A CA 1
ATOM 824 C C . ASP A 1 102 ? -0.349 14.228 -1.280 1.00 72.31 102 ASP A C 1
ATOM 826 O O . ASP A 1 102 ? -0.880 13.131 -1.485 1.00 72.31 102 ASP A O 1
ATOM 830 N N . LEU A 1 103 ? -0.847 15.129 -0.431 1.00 69.50 103 LEU A N 1
ATOM 831 C CA . LEU A 1 103 ? -2.138 15.051 0.254 1.00 69.50 103 LEU A CA 1
ATOM 832 C C . LEU A 1 103 ? -2.932 16.329 -0.040 1.00 69.50 103 LEU A C 1
ATOM 834 O O . LEU A 1 103 ? -2.346 17.407 -0.094 1.00 69.50 103 LEU A O 1
ATOM 838 N N . PRO A 1 104 ? -4.272 16.264 -0.121 1.00 60.91 104 PRO A N 1
ATOM 839 C CA . PRO A 1 104 ? -5.133 15.169 0.328 1.00 60.91 104 PRO A CA 1
ATOM 840 C C . PRO A 1 104 ? -5.269 14.021 -0.677 1.00 60.91 104 PRO A C 1
ATOM 842 O O . PRO A 1 104 ? -5.159 14.207 -1.886 1.00 60.91 104 PRO A O 1
ATOM 845 N N . VAL A 1 105 ? -5.599 12.832 -0.161 1.00 65.56 105 VAL A N 1
ATOM 846 C CA . VAL A 1 105 ? -6.041 11.692 -0.973 1.00 65.56 105 VAL A CA 1
ATOM 847 C C . VAL A 1 105 ? -7.430 12.013 -1.545 1.00 65.56 105 VAL A C 1
ATOM 849 O O . VAL A 1 105 ? -8.459 11.720 -0.937 1.00 65.56 105 VAL A O 1
ATOM 852 N N . ALA A 1 106 ? -7.468 12.716 -2.673 1.00 58.09 106 ALA A N 1
ATOM 853 C CA . ALA A 1 106 ? -8.704 13.147 -3.317 1.00 58.09 106 ALA A CA 1
ATOM 854 C C . ALA A 1 106 ? -9.311 12.043 -4.207 1.00 58.09 106 ALA A C 1
ATOM 856 O O . ALA A 1 106 ? -8.617 11.147 -4.687 1.00 58.09 106 ALA A O 1
ATOM 857 N N . GLY A 1 107 ? -10.617 12.133 -4.472 1.00 73.44 107 GLY A N 1
ATOM 858 C CA . GLY A 1 107 ? -11.302 11.309 -5.473 1.00 73.44 107 GLY A CA 1
ATOM 859 C C . GLY A 1 107 ? -11.987 10.072 -4.894 1.00 73.44 107 GLY A C 1
ATOM 860 O O . GLY A 1 107 ? -12.703 10.160 -3.900 1.00 73.44 107 GLY A O 1
ATOM 861 N N . ALA A 1 108 ? -11.805 8.912 -5.534 1.00 69.25 108 ALA A N 1
ATOM 862 C CA . ALA A 1 108 ? -12.546 7.686 -5.214 1.00 69.25 108 ALA A CA 1
ATOM 863 C C . ALA A 1 108 ? -12.411 7.253 -3.741 1.00 69.25 108 ALA A C 1
ATOM 865 O O . ALA A 1 108 ? -13.335 6.680 -3.170 1.00 69.25 108 ALA A O 1
ATOM 866 N N . LEU A 1 109 ? -11.297 7.589 -3.086 1.00 83.12 109 LEU A N 1
ATOM 867 C CA . LEU A 1 109 ? -11.058 7.220 -1.691 1.00 83.12 109 LEU A CA 1
ATOM 868 C C . LEU A 1 109 ? -11.841 8.065 -0.684 1.00 83.12 109 LEU A C 1
ATOM 870 O O . LEU A 1 109 ? -11.982 7.638 0.458 1.00 83.12 109 LEU A O 1
ATOM 874 N N . SER A 1 110 ? -12.427 9.200 -1.082 1.00 84.44 110 SER A N 1
ATOM 875 C CA . SER A 1 110 ? -13.211 10.044 -0.172 1.00 84.44 110 SER A CA 1
ATOM 876 C C . SER A 1 110 ? -14.370 9.288 0.484 1.00 84.44 110 SER A C 1
ATOM 878 O O . SER A 1 110 ? -14.645 9.512 1.657 1.00 84.44 110 SER A O 1
ATOM 880 N N . ALA A 1 111 ? -15.008 8.345 -0.220 1.00 85.69 111 ALA A N 1
ATOM 881 C CA . ALA A 1 111 ? -16.063 7.512 0.362 1.00 85.69 111 ALA A CA 1
ATOM 882 C C . ALA A 1 111 ? -15.548 6.617 1.506 1.00 85.69 111 ALA A C 1
ATOM 884 O O . ALA A 1 111 ? -16.248 6.422 2.496 1.00 85.69 111 ALA A O 1
ATOM 885 N N . LEU A 1 112 ? -14.316 6.110 1.392 1.00 91.31 112 LEU A N 1
ATOM 886 C CA . LEU A 1 112 ? -13.674 5.318 2.442 1.00 91.31 112 LEU A CA 1
ATOM 887 C C . LEU A 1 112 ? -13.286 6.209 3.622 1.00 91.31 112 LEU A C 1
ATOM 889 O O . LEU A 1 112 ? -13.559 5.854 4.763 1.00 91.31 112 LEU A O 1
ATOM 893 N N . LEU A 1 113 ? -12.720 7.389 3.359 1.00 88.38 113 LEU A N 1
ATOM 894 C CA . LEU A 1 113 ? -12.325 8.338 4.407 1.00 88.38 113 LEU A CA 1
ATOM 895 C C . LEU A 1 113 ? -13.526 8.860 5.205 1.00 88.38 113 LEU A C 1
ATOM 897 O O . LEU A 1 113 ? -13.470 8.950 6.428 1.00 88.38 113 LEU A O 1
ATOM 901 N N . ASN A 1 114 ? -14.639 9.127 4.524 1.00 88.94 114 ASN A N 1
ATOM 902 C CA . ASN A 1 114 ? -15.863 9.635 5.139 1.00 88.94 114 ASN A CA 1
ATOM 903 C C . ASN A 1 114 ? -16.675 8.558 5.880 1.00 88.94 114 ASN A C 1
ATOM 905 O O . ASN A 1 114 ? -17.691 8.885 6.486 1.00 88.94 114 ASN A O 1
ATOM 909 N N . SER A 1 115 ? -16.253 7.289 5.849 1.00 91.19 115 SER A N 1
ATOM 910 C CA . SER A 1 115 ? -16.932 6.206 6.576 1.00 91.19 115 SER A CA 1
ATOM 911 C C . SER A 1 115 ? -16.801 6.316 8.099 1.00 91.19 115 SER A C 1
ATOM 913 O O . SER A 1 115 ? -17.548 5.666 8.821 1.00 91.19 115 SER A O 1
ATOM 915 N N . GLY A 1 116 ? -15.828 7.088 8.600 1.00 92.25 116 GLY A N 1
ATOM 916 C CA . GLY A 1 116 ? -15.461 7.077 10.020 1.00 92.25 116 GLY A CA 1
ATOM 917 C C . GLY A 1 116 ? -14.755 5.788 10.459 1.00 92.25 116 GLY A C 1
ATOM 918 O O . GLY A 1 116 ? -14.544 5.583 11.648 1.00 92.25 116 GLY A O 1
ATOM 919 N N . GLN A 1 117 ? -14.373 4.925 9.514 1.00 95.31 117 GLN A N 1
ATOM 920 C CA . GLN A 1 117 ? -13.738 3.627 9.762 1.00 95.31 117 GLN A CA 1
ATOM 921 C C . GLN A 1 117 ? -12.375 3.496 9.064 1.00 95.31 117 GLN A C 1
ATOM 923 O O . GLN A 1 117 ? -11.788 2.415 9.034 1.00 95.31 117 GLN A O 1
ATOM 928 N N . ALA A 1 118 ? -11.864 4.581 8.477 1.00 94.94 118 ALA A N 1
ATOM 929 C CA . ALA A 1 118 ? -10.596 4.588 7.761 1.00 94.94 118 ALA A CA 1
ATOM 930 C C . ALA A 1 118 ? -9.509 5.346 8.531 1.00 94.94 118 ALA A C 1
ATOM 932 O O . ALA A 1 118 ? -9.680 6.505 8.904 1.00 94.94 118 ALA A O 1
ATOM 933 N N . VAL A 1 119 ? -8.368 4.690 8.703 1.00 94.19 119 VAL A N 1
ATOM 934 C CA . VAL A 1 119 ? -7.106 5.251 9.176 1.00 94.19 119 VAL A CA 1
ATOM 935 C C . VAL A 1 119 ? -6.217 5.526 7.968 1.00 94.19 119 VAL A C 1
ATOM 937 O O . VAL A 1 119 ? -6.008 4.638 7.146 1.00 94.19 119 VAL A O 1
ATOM 940 N N . VAL A 1 120 ? -5.653 6.728 7.862 1.00 92.75 120 VAL A N 1
ATOM 941 C CA . VAL A 1 120 ? -4.688 7.080 6.809 1.00 92.75 120 VAL A CA 1
ATOM 942 C C . VAL A 1 120 ? -3.334 7.357 7.418 1.00 92.75 120 VAL A C 1
ATOM 944 O O . VAL A 1 120 ? -3.184 8.226 8.272 1.00 92.75 120 VAL A O 1
ATOM 947 N N . LEU A 1 121 ? -2.329 6.662 6.918 1.00 91.69 121 LEU A N 1
ATOM 948 C CA . LEU A 1 121 ? -0.946 6.812 7.317 1.00 91.69 121 LEU A CA 1
ATOM 949 C C . LEU A 1 121 ? -0.167 7.505 6.204 1.00 91.69 121 LEU A C 1
ATOM 951 O O . LEU A 1 121 ? 0.028 6.934 5.144 1.00 91.69 121 LEU A O 1
ATOM 955 N N . HIS A 1 122 ? 0.327 8.719 6.431 1.00 87.81 122 HIS A N 1
ATOM 956 C CA . HIS A 1 122 ? 1.113 9.459 5.444 1.00 87.81 122 HIS A CA 1
ATOM 957 C C . HIS A 1 122 ? 2.556 9.732 5.886 1.00 87.81 122 HIS A C 1
ATOM 959 O O . HIS A 1 122 ? 2.824 10.153 7.016 1.00 87.81 122 HIS A O 1
ATOM 965 N N . SER A 1 123 ? 3.519 9.491 4.995 1.00 84.94 123 SER A N 1
ATOM 966 C CA . SER A 1 123 ? 4.935 9.750 5.266 1.00 84.94 123 SER A CA 1
ATOM 967 C C . SER A 1 123 ? 5.381 11.046 4.612 1.00 84.94 123 SER A C 1
ATOM 969 O O . SER A 1 123 ? 5.269 11.204 3.404 1.00 84.94 123 SER A O 1
ATOM 971 N N . LEU A 1 124 ? 6.007 11.936 5.381 1.00 79.12 124 LEU A N 1
ATOM 972 C CA . LEU A 1 124 ? 6.666 13.106 4.798 1.00 79.12 124 LEU A CA 1
ATOM 973 C C . LEU A 1 124 ? 8.072 12.774 4.273 1.00 79.12 124 LEU A C 1
ATOM 975 O O . LEU A 1 124 ? 8.678 13.567 3.566 1.00 79.12 124 LEU A O 1
ATOM 979 N N . SER A 1 125 ? 8.621 11.594 4.578 1.00 77.62 125 SER A N 1
ATOM 980 C CA . SER A 1 125 ? 10.003 11.262 4.213 1.00 77.62 125 SER A CA 1
ATOM 981 C C . SER A 1 125 ? 10.199 11.067 2.709 1.00 77.62 125 SER A C 1
ATOM 983 O O . SER A 1 125 ? 11.275 11.368 2.194 1.00 77.62 125 SER A O 1
ATOM 985 N N . LYS A 1 126 ? 9.186 10.553 1.999 1.00 78.56 126 LYS A N 1
ATOM 986 C CA . LYS A 1 126 ? 9.281 10.257 0.560 1.00 78.56 126 LYS A CA 1
ATOM 987 C C . LYS A 1 126 ? 9.067 11.503 -0.301 1.00 78.56 126 LYS A C 1
ATOM 989 O O . LYS A 1 126 ? 9.862 11.734 -1.203 1.00 78.56 126 LYS A O 1
ATOM 994 N N . GLY A 1 127 ? 8.074 12.332 0.031 1.00 78.31 127 GLY A N 1
ATOM 995 C CA . GLY A 1 127 ? 7.767 13.586 -0.676 1.00 78.31 127 GLY A CA 1
ATOM 996 C C . GLY A 1 127 ? 8.790 14.715 -0.485 1.00 78.31 127 GLY A C 1
ATOM 997 O O . GLY A 1 127 ? 8.806 15.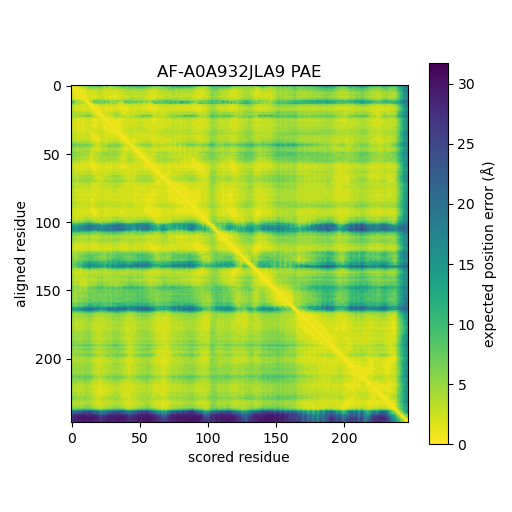663 -1.260 1.00 78.31 127 GLY A O 1
ATOM 998 N N . TRP A 1 128 ? 9.678 14.617 0.506 1.00 77.31 128 TRP A N 1
ATOM 999 C CA . TRP A 1 128 ? 10.695 15.643 0.785 1.00 77.31 128 TRP A CA 1
ATOM 1000 C C . TRP A 1 128 ? 12.135 15.109 0.754 1.00 77.31 128 TRP A C 1
ATOM 1002 O O . TRP A 1 128 ? 13.056 15.830 1.128 1.00 77.31 128 TRP A O 1
ATOM 1012 N N . LEU A 1 129 ? 12.341 13.850 0.336 1.00 76.50 129 LEU A N 1
ATOM 1013 C CA . LEU A 1 129 ? 13.647 13.162 0.309 1.00 76.50 129 LEU A CA 1
ATOM 1014 C C . LEU A 1 129 ? 14.465 13.316 1.599 1.00 76.50 129 LEU A C 1
ATOM 1016 O O . LEU A 1 129 ? 15.693 13.352 1.574 1.00 76.50 129 LEU A O 1
ATOM 1020 N N . SER A 1 130 ? 13.791 13.398 2.741 1.00 73.44 130 SER A N 1
ATOM 1021 C CA . SER A 1 130 ? 14.448 13.587 4.027 1.00 73.44 130 SER A CA 1
ATOM 1022 C C . SER A 1 130 ? 14.060 12.425 4.946 1.00 73.44 130 SER A C 1
ATOM 1024 O O . SER A 1 130 ? 12.956 12.370 5.505 1.00 73.44 130 SER A O 1
ATOM 1026 N N . PRO A 1 131 ? 14.943 11.414 5.047 1.00 68.62 131 PRO A N 1
ATOM 1027 C CA . PRO A 1 131 ? 14.789 10.330 6.005 1.00 68.62 131 PRO A CA 1
ATOM 1028 C C . PRO A 1 131 ? 14.654 10.885 7.427 1.00 68.62 131 PRO A C 1
ATOM 1030 O O . PRO A 1 131 ? 15.310 11.859 7.787 1.00 68.62 131 PRO A O 1
ATOM 1033 N N . GLY A 1 132 ? 13.789 10.282 8.243 1.00 65.12 132 GLY A N 1
ATOM 1034 C CA . GLY A 1 132 ? 13.540 10.766 9.608 1.00 65.12 132 GLY A CA 1
ATOM 1035 C C . GLY A 1 132 ? 12.653 12.017 9.687 1.00 65.12 132 GLY A C 1
ATOM 1036 O O . GLY A 1 132 ? 12.527 12.625 10.754 1.00 65.12 132 GLY A O 1
ATOM 1037 N N . LEU A 1 133 ? 12.018 12.421 8.580 1.00 67.00 133 LEU A N 1
ATOM 1038 C CA . LEU A 1 133 ? 10.861 13.313 8.642 1.00 67.00 133 LEU A CA 1
ATOM 1039 C C . LEU A 1 133 ? 9.671 12.652 9.348 1.00 67.00 133 LEU A C 1
ATOM 1041 O O . LEU A 1 133 ? 9.474 11.437 9.273 1.00 67.00 133 LEU A O 1
ATOM 1045 N N . LEU A 1 134 ? 8.870 13.49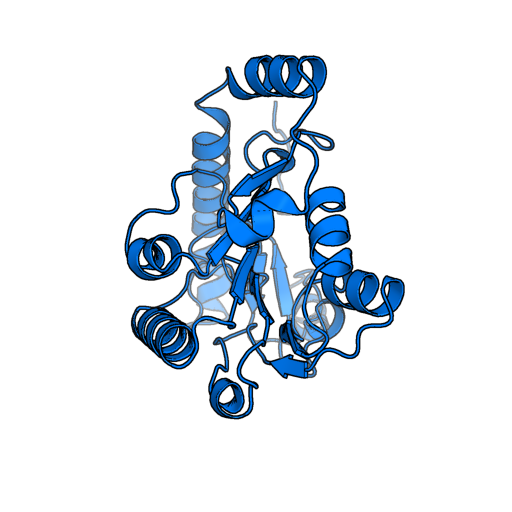8 9.998 1.00 75.06 134 LEU A N 1
ATOM 1046 C CA . LEU A 1 134 ? 7.647 13.134 10.708 1.00 75.06 134 LEU A CA 1
ATOM 1047 C C . LEU A 1 134 ? 6.665 12.405 9.765 1.00 75.06 134 LEU A C 1
ATOM 1049 O O . LEU A 1 134 ? 6.641 12.645 8.559 1.00 75.06 134 LEU A O 1
ATOM 1053 N N . GLY A 1 135 ? 5.871 11.482 10.303 1.00 79.81 135 GLY A N 1
ATOM 1054 C CA . GLY A 1 135 ? 4.694 10.942 9.618 1.00 79.81 135 GLY A CA 1
ATOM 1055 C C . GLY A 1 135 ? 3.427 11.542 10.215 1.00 79.81 135 GLY A C 1
ATOM 1056 O O . GLY A 1 135 ? 3.448 11.974 11.363 1.00 79.81 135 GLY A O 1
ATOM 1057 N N . ALA A 1 136 ? 2.343 11.552 9.452 1.00 82.31 136 ALA A N 1
ATOM 1058 C CA . ALA A 1 136 ? 1.019 11.904 9.943 1.00 82.31 136 ALA A CA 1
ATOM 1059 C C . ALA A 1 136 ? 0.125 10.662 9.922 1.00 82.31 136 ALA A C 1
ATOM 1061 O O . ALA A 1 136 ? 0.198 9.863 8.988 1.00 82.31 136 ALA A O 1
ATOM 1062 N N . ALA A 1 137 ? -0.710 10.516 10.944 1.00 88.31 137 ALA A N 1
ATOM 1063 C CA . ALA A 1 137 ? -1.791 9.545 10.972 1.00 88.31 137 ALA A CA 1
ATOM 1064 C C . ALA A 1 137 ? -3.108 10.314 11.107 1.00 88.31 137 ALA A C 1
ATOM 1066 O O . ALA A 1 137 ? -3.249 11.142 12.004 1.00 88.31 137 ALA A O 1
ATOM 1067 N N . PHE A 1 138 ? -4.048 10.058 10.206 1.00 88.38 138 PHE A N 1
ATOM 1068 C CA . PHE A 1 138 ? -5.416 10.550 10.288 1.00 88.38 138 PHE A CA 1
ATOM 1069 C C . PHE A 1 138 ? -6.271 9.384 10.762 1.00 88.38 138 PHE A C 1
ATOM 1071 O O . PHE A 1 138 ? -6.282 8.332 10.124 1.00 88.38 138 PHE A O 1
ATOM 1078 N N . LEU A 1 139 ? -6.922 9.551 11.906 1.00 90.50 139 LEU A N 1
ATOM 1079 C CA . LEU A 1 139 ? -7.611 8.482 12.617 1.00 90.50 139 LEU A CA 1
ATOM 1080 C C . LEU A 1 139 ? -9.071 8.886 12.851 1.00 90.50 139 LEU A C 1
ATOM 1082 O O . LEU A 1 139 ? -9.328 10.064 13.116 1.00 90.50 139 LEU A O 1
ATOM 1086 N N . PRO A 1 140 ? -10.019 7.936 12.823 1.00 89.69 140 PRO A N 1
ATOM 1087 C CA . PRO A 1 140 ? -11.328 8.137 13.427 1.00 89.69 140 PRO A CA 1
ATOM 1088 C C . PRO A 1 140 ? -11.193 8.474 14.913 1.00 89.69 140 PRO A C 1
ATOM 1090 O O . PRO A 1 140 ? -10.315 7.935 15.585 1.00 89.69 140 PRO A O 1
ATOM 1093 N N . GLU A 1 141 ? -12.085 9.311 15.442 1.00 88.19 141 GLU A N 1
ATOM 1094 C CA . GLU A 1 141 ? -12.019 9.806 16.828 1.00 88.19 141 GLU A CA 1
ATOM 1095 C C . GLU A 1 141 ? -11.934 8.676 17.866 1.00 88.19 141 GLU A C 1
ATOM 1097 O O . GLU A 1 141 ? -11.097 8.725 18.765 1.00 88.19 141 GLU A O 1
ATOM 1102 N N . ALA A 1 142 ? -12.721 7.610 17.682 1.00 87.50 142 ALA A N 1
ATOM 1103 C CA . ALA A 1 142 ? -12.716 6.445 18.568 1.00 87.50 142 ALA A CA 1
ATOM 1104 C C . ALA A 1 142 ? -11.353 5.735 18.636 1.00 87.50 142 ALA A C 1
ATOM 1106 O O . ALA A 1 142 ? -11.002 5.191 19.674 1.00 87.50 142 ALA A O 1
ATOM 1107 N N . ILE A 1 143 ? -10.584 5.746 17.542 1.00 90.00 143 ILE A N 1
ATOM 1108 C CA . ILE A 1 143 ? -9.233 5.172 17.494 1.00 90.00 143 ILE A CA 1
ATOM 1109 C C . ILE A 1 143 ? -8.218 6.199 17.998 1.00 90.00 143 ILE A C 1
ATOM 1111 O O . ILE A 1 143 ? -7.299 5.843 18.721 1.00 90.00 143 ILE A O 1
ATOM 1115 N N . ALA A 1 144 ? -8.388 7.476 17.643 1.00 89.69 144 ALA A N 1
ATOM 1116 C CA . ALA A 1 144 ? -7.500 8.563 18.046 1.00 89.69 144 ALA A CA 1
ATOM 1117 C C . ALA A 1 144 ? -7.381 8.701 19.572 1.00 89.69 144 ALA A C 1
ATOM 1119 O O . ALA A 1 144 ? -6.314 9.066 20.056 1.00 89.69 144 ALA A O 1
ATOM 1120 N N . ALA A 1 145 ? -8.446 8.376 20.314 1.00 87.94 145 ALA A N 1
ATOM 1121 C CA . ALA A 1 145 ? -8.464 8.388 21.776 1.00 87.94 145 ALA A CA 1
ATOM 1122 C C . ALA A 1 145 ? -7.428 7.446 22.426 1.00 87.94 145 ALA A C 1
ATOM 1124 O O . ALA A 1 145 ? -7.043 7.671 23.570 1.00 87.94 145 ALA A O 1
ATOM 1125 N N . GLU A 1 146 ? -6.946 6.435 21.698 1.00 89.00 146 GLU A N 1
ATOM 1126 C CA . GLU A 1 146 ? -5.930 5.483 22.168 1.00 89.00 146 GLU A CA 1
ATOM 1127 C C . GLU A 1 146 ? -4.488 6.008 22.011 1.00 89.00 146 GLU A C 1
ATOM 1129 O O . GLU A 1 146 ? -3.533 5.339 22.409 1.00 89.00 146 GLU A O 1
ATOM 1134 N N . PHE A 1 147 ? -4.299 7.189 21.409 1.00 87.44 147 PHE A N 1
ATOM 1135 C CA . PHE A 1 147 ? -2.982 7.743 21.093 1.00 87.44 147 PHE A CA 1
ATOM 1136 C C . PHE A 1 147 ? -2.731 9.063 21.814 1.00 87.44 147 PHE A C 1
ATOM 1138 O O . PHE A 1 147 ? -3.598 9.932 21.910 1.00 87.44 147 PHE A O 1
ATOM 1145 N N . GLU A 1 148 ? -1.487 9.262 22.245 1.00 84.62 148 GLU A N 1
ATOM 1146 C CA . GLU A 1 148 ? -1.052 10.564 22.735 1.00 84.62 148 GLU A CA 1
ATOM 1147 C C . GLU A 1 148 ? -0.921 11.568 21.575 1.00 84.62 148 GLU A C 1
ATOM 1149 O O . GLU A 1 148 ? -0.371 11.238 20.515 1.00 84.62 148 GLU A O 1
ATOM 1154 N N . PRO A 1 149 ? -1.383 12.819 21.753 1.00 80.75 149 PRO A N 1
ATOM 1155 C CA . PRO A 1 149 ? -1.191 13.852 20.749 1.00 80.75 149 PRO A CA 1
ATOM 1156 C C . PRO A 1 149 ? 0.302 14.191 20.584 1.00 80.75 149 PRO A C 1
ATOM 1158 O O . PRO A 1 149 ? 1.076 14.119 21.543 1.00 80.75 149 PRO A O 1
ATOM 1161 N N . PRO A 1 150 ? 0.735 14.623 19.385 1.00 81.25 150 PRO A N 1
ATOM 1162 C CA . PRO A 1 150 ? 2.124 15.001 19.153 1.00 81.25 150 PRO A CA 1
ATOM 1163 C C . PRO A 1 150 ? 2.534 16.191 20.029 1.00 81.25 150 PRO A C 1
ATOM 1165 O O . PRO A 1 150 ? 1.784 17.157 20.189 1.00 81.25 150 PRO A O 1
ATOM 1168 N N . SER A 1 151 ? 3.764 16.157 20.550 1.00 85.00 151 SER A N 1
ATOM 1169 C CA . SER A 1 151 ? 4.283 17.243 21.384 1.00 85.00 151 SER A CA 1
ATOM 1170 C C . SER A 1 151 ? 4.369 18.572 20.609 1.00 85.00 151 SER A C 1
ATOM 1172 O O . SER A 1 151 ? 4.600 18.573 19.391 1.00 85.00 151 SER A O 1
ATOM 1174 N N . PRO A 1 152 ? 4.273 19.733 21.288 1.00 87.06 152 PRO A N 1
ATOM 1175 C CA . PRO A 1 152 ? 4.429 21.037 20.639 1.00 87.06 152 PRO A CA 1
ATOM 1176 C C . PRO A 1 152 ? 5.743 21.176 19.856 1.00 87.06 152 PRO A C 1
ATOM 1178 O O . PRO A 1 152 ? 5.774 21.778 18.783 1.00 87.06 152 PRO A O 1
ATOM 1181 N N . GLN A 1 153 ? 6.826 20.570 20.355 1.00 84.31 153 GLN A N 1
ATOM 1182 C CA . GLN A 1 153 ? 8.124 20.554 19.682 1.00 84.31 153 GLN A CA 1
ATOM 1183 C C . GLN A 1 153 ? 8.085 19.744 18.378 1.00 84.31 153 GLN A C 1
ATOM 1185 O O . GLN A 1 153 ? 8.592 20.213 17.357 1.00 84.31 153 GLN A O 1
ATOM 1190 N N . ALA A 1 154 ? 7.460 18.562 18.387 1.00 79.88 154 ALA A N 1
ATOM 1191 C CA . ALA A 1 154 ? 7.298 17.737 17.191 1.00 79.88 154 ALA A CA 1
ATOM 1192 C C . ALA A 1 154 ? 6.458 18.461 16.124 1.00 79.88 154 ALA A C 1
ATOM 1194 O O . ALA A 1 154 ? 6.822 18.476 14.946 1.00 79.88 154 ALA A O 1
ATOM 1195 N N . LEU A 1 155 ? 5.386 19.145 16.541 1.00 82.25 155 LEU A N 1
ATOM 1196 C CA . LEU A 1 155 ? 4.559 19.970 15.657 1.00 82.25 155 LEU A CA 1
ATOM 1197 C C . LEU A 1 155 ? 5.336 21.152 15.061 1.00 82.25 155 LEU A C 1
ATOM 1199 O O . LEU A 1 155 ? 5.215 21.425 13.866 1.00 82.25 155 LEU A O 1
ATOM 1203 N N . ALA A 1 156 ? 6.153 21.844 15.858 1.00 84.06 156 ALA A N 1
ATOM 1204 C CA . ALA A 1 156 ? 6.982 22.947 15.374 1.00 84.06 156 ALA A CA 1
ATOM 1205 C C . ALA A 1 156 ? 8.006 22.472 14.328 1.00 84.06 156 ALA A C 1
ATOM 1207 O O . ALA A 1 156 ? 8.137 23.081 13.265 1.00 84.06 156 ALA A O 1
ATOM 1208 N N . GLN A 1 157 ? 8.676 21.343 14.580 1.00 79.31 157 GLN A N 1
ATOM 1209 C CA . GLN A 1 157 ? 9.603 20.740 13.619 1.00 79.31 157 GLN A CA 1
ATOM 1210 C C . GLN A 1 157 ? 8.895 20.322 12.326 1.00 79.31 157 GLN A C 1
ATOM 1212 O O . GLN A 1 157 ? 9.412 20.575 11.235 1.00 79.31 157 GLN A O 1
ATOM 1217 N N . ALA A 1 158 ? 7.707 19.718 12.431 1.00 78.06 158 ALA A N 1
ATOM 1218 C CA . ALA A 1 158 ? 6.900 19.353 11.273 1.00 78.06 158 ALA A CA 1
ATOM 1219 C C . ALA A 1 158 ? 6.551 20.582 10.422 1.00 78.06 158 ALA A C 1
ATOM 1221 O O . ALA A 1 158 ? 6.762 20.560 9.213 1.00 78.06 158 ALA A O 1
ATOM 1222 N N . ARG A 1 159 ? 6.110 21.683 11.048 1.00 80.50 159 ARG A N 1
ATOM 1223 C CA . ARG A 1 159 ? 5.792 22.944 10.353 1.00 80.50 159 ARG A CA 1
ATOM 1224 C C . ARG A 1 159 ? 6.983 23.513 9.586 1.00 80.50 159 ARG A C 1
ATOM 1226 O O . ARG A 1 159 ? 6.825 23.887 8.429 1.00 80.50 159 ARG A O 1
ATOM 1233 N N . VAL A 1 160 ? 8.171 23.547 10.197 1.00 79.56 160 VAL A N 1
ATOM 1234 C CA . VAL A 1 160 ? 9.391 24.028 9.522 1.00 79.56 160 VAL A CA 1
ATOM 1235 C C . VAL A 1 160 ? 9.705 23.167 8.300 1.00 79.56 160 VAL A C 1
ATOM 1237 O O . VAL A 1 160 ? 9.978 23.693 7.225 1.00 79.56 160 VAL A O 1
ATOM 1240 N N . ARG A 1 161 ? 9.622 21.842 8.436 1.00 73.19 161 ARG A N 1
ATOM 1241 C CA . ARG A 1 161 ? 9.934 20.890 7.359 1.00 73.19 161 ARG A CA 1
ATOM 1242 C C . ARG A 1 161 ? 8.914 20.930 6.213 1.00 73.19 161 ARG A C 1
ATOM 1244 O O . ARG A 1 161 ? 9.299 20.801 5.057 1.00 73.19 161 ARG A O 1
ATOM 1251 N N . LEU A 1 162 ? 7.645 21.186 6.524 1.00 74.88 162 LEU A N 1
ATOM 1252 C CA . LEU A 1 162 ? 6.556 21.328 5.551 1.00 74.88 162 LEU A CA 1
ATOM 1253 C C . LEU A 1 162 ? 6.553 22.676 4.806 1.00 74.88 162 LEU A C 1
ATOM 1255 O O . LEU A 1 162 ? 5.754 22.855 3.894 1.00 74.88 162 LEU A O 1
ATOM 1259 N N . SER A 1 163 ? 7.436 23.620 5.149 1.00 71.69 163 SER A N 1
ATOM 1260 C CA . SER A 1 163 ? 7.478 24.947 4.508 1.00 71.69 163 SER A CA 1
ATOM 1261 C C . SER A 1 163 ? 7.888 24.925 3.025 1.00 71.69 163 SER A C 1
ATOM 1263 O O . SER A 1 163 ? 7.602 25.873 2.296 1.00 71.69 163 SER A O 1
ATOM 1265 N N . SER A 1 164 ? 8.502 23.835 2.547 1.00 69.44 164 SER A N 1
ATOM 1266 C CA . SER A 1 164 ? 8.773 23.607 1.122 1.00 69.44 164 SER A CA 1
ATOM 1267 C C . SER A 1 164 ? 7.609 22.858 0.471 1.00 69.44 164 SER A C 1
ATOM 1269 O O . SER A 1 164 ? 7.639 21.635 0.339 1.00 69.44 164 SER A O 1
ATOM 1271 N N . LEU A 1 165 ? 6.566 23.594 0.083 1.00 69.62 165 LEU A N 1
ATOM 1272 C CA . LEU A 1 165 ? 5.321 23.022 -0.456 1.00 69.62 165 LEU A CA 1
ATOM 1273 C C . LEU A 1 165 ? 5.485 22.376 -1.846 1.00 69.62 165 LEU A C 1
ATOM 1275 O O . LEU A 1 165 ? 4.661 21.571 -2.257 1.00 69.62 165 LEU A O 1
ATOM 1279 N N . ASP A 1 166 ? 6.559 22.702 -2.566 1.00 79.69 166 ASP A N 1
ATOM 1280 C CA . ASP A 1 166 ? 6.779 22.275 -3.954 1.00 79.69 166 ASP A CA 1
ATOM 1281 C C . ASP A 1 166 ? 7.513 20.926 -4.087 1.00 79.69 166 ASP A C 1
ATOM 1283 O O . ASP A 1 166 ? 7.566 20.351 -5.179 1.00 79.69 166 ASP A O 1
ATOM 1287 N N . ALA A 1 167 ? 8.144 20.435 -3.013 1.00 81.19 167 ALA A N 1
ATOM 1288 C CA . ALA A 1 167 ? 9.044 19.283 -3.088 1.00 81.19 167 ALA A CA 1
ATOM 1289 C C . ALA A 1 167 ? 8.354 17.988 -3.570 1.00 81.19 167 ALA A C 1
ATOM 1291 O O . ALA A 1 167 ? 8.882 17.373 -4.505 1.00 81.19 167 ALA A O 1
ATOM 1292 N N . PRO A 1 168 ? 7.170 17.598 -3.055 1.00 83.75 168 PRO A N 1
ATOM 1293 C CA . PRO A 1 168 ? 6.539 16.347 -3.468 1.00 83.75 168 PRO A CA 1
ATOM 1294 C C . PRO A 1 168 ? 6.172 16.306 -4.945 1.00 83.75 168 PRO A C 1
ATOM 1296 O O . PRO A 1 168 ? 6.462 15.327 -5.635 1.00 83.75 168 PRO A O 1
ATOM 1299 N N . ARG A 1 169 ? 5.625 17.414 -5.456 1.00 85.69 169 ARG A N 1
ATOM 1300 C CA . ARG A 1 169 ? 5.267 17.570 -6.867 1.00 85.69 169 ARG A CA 1
ATOM 1301 C C . ARG A 1 169 ? 6.485 17.413 -7.778 1.00 85.69 169 ARG A C 1
ATOM 1303 O O . ARG A 1 169 ? 6.424 16.694 -8.773 1.00 85.69 169 ARG A O 1
ATOM 1310 N N . ARG A 1 170 ? 7.622 18.024 -7.425 1.00 87.25 170 ARG A N 1
ATOM 1311 C CA . ARG A 1 170 ? 8.871 17.911 -8.205 1.00 87.25 170 ARG A CA 1
ATOM 1312 C C . ARG A 1 170 ? 9.416 16.484 -8.236 1.00 87.25 170 ARG A C 1
ATOM 1314 O O . ARG A 1 170 ? 9.935 16.045 -9.269 1.00 87.25 170 ARG A O 1
ATOM 1321 N N . ILE A 1 171 ? 9.317 15.761 -7.120 1.00 87.88 171 ILE A N 1
ATOM 1322 C CA . ILE A 1 171 ? 9.706 14.348 -7.059 1.00 87.88 171 ILE A CA 1
ATOM 1323 C C . ILE A 1 171 ? 8.787 13.533 -7.959 1.00 87.88 171 ILE A C 1
ATOM 1325 O O . ILE A 1 171 ? 9.279 12.773 -8.789 1.00 87.88 171 ILE A O 1
ATOM 1329 N N . GLU A 1 172 ? 7.475 13.724 -7.855 1.00 88.81 172 GLU A N 1
ATOM 1330 C CA . GLU A 1 172 ? 6.510 12.995 -8.669 1.00 88.81 172 GLU A CA 1
ATOM 1331 C C . GLU A 1 172 ? 6.729 13.232 -10.171 1.00 88.81 172 GLU A C 1
ATOM 1333 O O . GLU A 1 172 ? 6.843 12.283 -10.949 1.00 88.81 172 GLU A O 1
ATOM 1338 N N . GLU A 1 173 ? 6.887 14.490 -10.587 1.00 90.12 173 GLU A N 1
ATOM 1339 C CA . GLU A 1 173 ? 7.213 14.860 -11.967 1.00 90.12 173 GLU A CA 1
ATOM 1340 C C . GLU A 1 173 ? 8.515 14.196 -12.442 1.00 90.12 173 GLU A C 1
ATOM 1342 O O . GLU A 1 173 ? 8.604 13.732 -13.585 1.00 90.12 173 GLU A O 1
ATOM 1347 N N . THR A 1 174 ? 9.515 14.106 -11.562 1.00 91.31 174 THR A N 1
ATOM 1348 C CA . THR A 1 174 ? 10.791 13.440 -11.844 1.00 91.31 174 THR A CA 1
ATOM 1349 C C . THR A 1 174 ? 10.622 11.934 -12.022 1.00 91.31 174 THR A C 1
ATOM 1351 O O . THR A 1 174 ? 11.127 11.390 -13.006 1.00 91.31 174 THR A O 1
ATOM 1354 N N . LEU A 1 175 ? 9.870 11.263 -11.149 1.00 92.06 175 LEU A N 1
ATOM 1355 C CA . LEU A 1 175 ? 9.575 9.833 -11.273 1.00 92.06 175 LEU A CA 1
ATOM 1356 C C . LEU A 1 175 ? 8.784 9.535 -12.552 1.00 92.06 175 LEU A C 1
ATOM 1358 O O . LEU A 1 175 ? 9.161 8.648 -13.318 1.00 92.06 175 LEU A O 1
ATOM 1362 N N . ARG A 1 176 ? 7.755 10.337 -12.857 1.00 92.38 176 ARG A N 1
ATOM 1363 C CA . ARG A 1 176 ? 6.979 10.216 -14.103 1.00 92.38 176 ARG A CA 1
ATOM 1364 C C . ARG A 1 176 ? 7.847 10.426 -15.343 1.00 92.38 176 ARG A C 1
ATOM 1366 O O . ARG A 1 176 ? 7.646 9.755 -16.353 1.00 92.38 176 ARG A O 1
ATOM 1373 N N . ARG A 1 177 ? 8.786 11.381 -15.317 1.00 93.56 177 ARG A N 1
ATOM 1374 C CA . ARG A 1 177 ? 9.726 11.619 -16.428 1.00 93.56 177 ARG A CA 1
ATOM 1375 C C . ARG A 1 177 ? 10.660 10.429 -16.618 1.00 93.56 177 ARG A C 1
ATOM 1377 O O . ARG A 1 177 ? 10.883 10.020 -17.754 1.00 93.56 177 ARG A O 1
ATOM 1384 N N . ARG A 1 178 ? 11.174 9.866 -15.521 1.00 93.81 178 ARG A N 1
ATOM 1385 C CA . ARG A 1 178 ? 12.014 8.667 -15.560 1.00 93.81 178 ARG A CA 1
ATOM 1386 C C . ARG A 1 178 ? 11.246 7.510 -16.178 1.00 93.81 178 ARG A C 1
ATOM 1388 O O . ARG A 1 178 ? 11.682 7.031 -17.214 1.00 93.81 178 ARG A O 1
ATOM 1395 N N . TRP A 1 179 ? 10.063 7.162 -15.672 1.00 94.44 179 TRP A N 1
ATOM 1396 C CA . TRP A 1 179 ? 9.24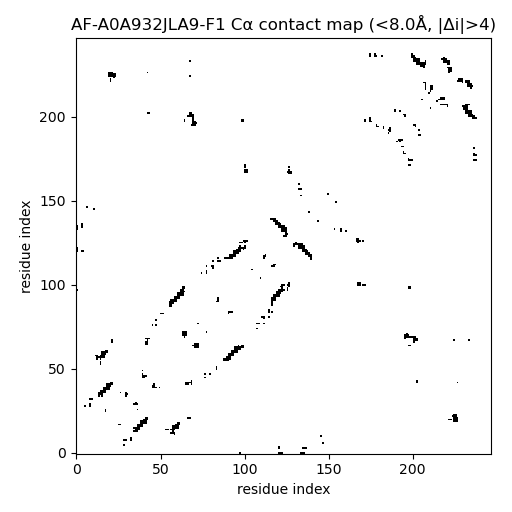4 6.096 -16.262 1.00 94.44 179 TRP A CA 1
ATOM 1397 C C . TRP A 1 179 ? 8.923 6.310 -17.741 1.00 94.44 179 TRP A C 1
ATOM 1399 O O . TRP A 1 179 ? 9.068 5.376 -18.523 1.00 94.44 179 TRP A O 1
ATOM 1409 N N . ARG A 1 180 ? 8.590 7.539 -18.160 1.00 94.38 180 ARG A N 1
ATOM 1410 C CA . ARG A 1 180 ? 8.392 7.870 -19.584 1.00 94.38 180 ARG A CA 1
ATOM 1411 C C . ARG A 1 180 ? 9.620 7.577 -20.446 1.00 94.38 180 ARG A C 1
ATOM 1413 O O . ARG A 1 180 ? 9.463 7.123 -21.572 1.00 94.38 180 ARG A O 1
ATOM 1420 N N . ARG A 1 181 ? 10.829 7.809 -19.927 1.00 92.50 181 ARG A N 1
ATOM 1421 C CA . ARG A 1 181 ? 12.080 7.468 -20.622 1.00 92.50 181 ARG A CA 1
ATOM 1422 C C . ARG A 1 181 ? 12.277 5.954 -20.739 1.00 92.50 181 ARG A C 1
ATOM 1424 O O . ARG A 1 181 ? 12.824 5.504 -21.738 1.00 92.50 181 ARG A O 1
ATOM 1431 N N . LEU A 1 182 ? 11.847 5.180 -19.741 1.00 92.38 182 LEU A N 1
ATOM 1432 C CA . LEU A 1 182 ? 12.040 3.722 -19.714 1.00 92.38 182 LEU A CA 1
ATOM 1433 C C . LEU A 1 182 ? 10.981 2.975 -20.515 1.00 92.38 182 LEU A C 1
ATOM 1435 O O . LEU A 1 182 ? 11.245 1.886 -21.022 1.00 92.38 182 LEU A O 1
ATOM 1439 N N . ALA A 1 183 ? 9.786 3.561 -20.606 1.00 94.19 183 ALA A N 1
ATOM 1440 C CA . ALA A 1 183 ? 8.606 2.925 -21.159 1.00 94.19 183 ALA A CA 1
ATOM 1441 C C . ALA A 1 183 ? 8.835 2.305 -22.546 1.00 94.19 183 ALA A C 1
ATOM 1443 O O . ALA A 1 183 ? 8.484 1.139 -22.685 1.00 94.19 183 ALA A O 1
ATOM 1444 N N . PRO A 1 184 ? 9.486 2.965 -23.530 1.00 93.88 184 PRO A N 1
ATOM 1445 C CA . PRO A 1 184 ? 9.708 2.352 -24.839 1.00 93.88 184 PRO A CA 1
ATOM 1446 C C . PRO A 1 184 ? 10.499 1.042 -24.763 1.00 93.88 184 PRO A C 1
ATOM 1448 O O . PRO A 1 184 ? 10.111 0.054 -25.380 1.00 93.88 184 PRO A O 1
ATOM 1451 N N . SER A 1 185 ? 11.571 1.001 -23.965 1.00 92.00 185 SER A N 1
ATOM 1452 C CA . SER A 1 185 ? 12.399 -0.200 -23.805 1.00 92.00 185 SER A CA 1
ATOM 1453 C C . SER A 1 185 ? 11.652 -1.320 -23.083 1.00 92.00 185 SER A C 1
ATOM 1455 O O . SER A 1 185 ? 11.776 -2.483 -23.458 1.00 92.00 185 SER A O 1
ATOM 1457 N N . ILE A 1 186 ? 10.852 -0.978 -22.067 1.00 94.31 186 ILE A N 1
ATOM 1458 C CA . ILE A 1 186 ? 10.042 -1.957 -21.331 1.00 94.31 186 ILE A CA 1
ATOM 1459 C C . ILE A 1 186 ? 8.924 -2.501 -22.226 1.00 94.31 186 ILE A C 1
ATOM 1461 O O . ILE A 1 186 ? 8.760 -3.713 -22.317 1.00 94.31 186 ILE A O 1
ATOM 1465 N N . GLN A 1 187 ? 8.208 -1.637 -22.945 1.00 95.62 187 GLN A N 1
ATOM 1466 C CA . GLN A 1 187 ? 7.101 -2.014 -23.829 1.00 95.62 187 GLN A CA 1
ATOM 1467 C C . GLN A 1 187 ? 7.559 -2.817 -25.046 1.00 95.62 187 GLN A C 1
ATOM 1469 O O . GLN A 1 187 ? 6.864 -3.745 -25.453 1.00 95.62 187 GLN A O 1
ATOM 1474 N N . ALA A 1 188 ? 8.745 -2.525 -25.591 1.00 93.50 188 ALA A N 1
ATOM 1475 C CA . ALA A 1 188 ? 9.339 -3.331 -26.656 1.00 93.50 188 ALA A CA 1
ATOM 1476 C C . ALA A 1 188 ? 9.529 -4.798 -26.234 1.00 93.50 188 ALA A C 1
ATOM 1478 O O . ALA A 1 188 ? 9.437 -5.701 -27.065 1.00 93.50 188 ALA A O 1
ATOM 1479 N N . ARG A 1 189 ? 9.764 -5.047 -24.939 1.00 92.81 189 ARG A N 1
ATOM 1480 C CA . ARG A 1 189 ? 9.922 -6.394 -24.380 1.00 92.81 189 ARG A CA 1
ATOM 1481 C C . ARG A 1 189 ? 8.619 -6.979 -23.835 1.00 92.81 189 ARG A C 1
ATOM 1483 O O . ARG A 1 189 ? 8.415 -8.191 -23.930 1.00 92.81 189 ARG A O 1
ATOM 1490 N N . PHE A 1 190 ? 7.764 -6.128 -23.276 1.00 95.00 190 PHE A N 1
ATOM 1491 C CA . PHE A 1 190 ? 6.516 -6.470 -22.602 1.00 95.00 190 PHE A CA 1
ATOM 1492 C C . PHE A 1 190 ? 5.374 -5.593 -23.145 1.00 95.00 190 PHE A C 1
ATOM 1494 O O . PHE A 1 190 ? 5.017 -4.597 -22.517 1.00 95.00 190 PHE A O 1
ATOM 1501 N N . PRO A 1 191 ? 4.764 -5.948 -24.293 1.00 92.38 191 PRO A N 1
ATOM 1502 C CA . PRO A 1 191 ? 3.768 -5.097 -24.958 1.00 92.38 191 PRO A CA 1
ATOM 1503 C C . PRO A 1 191 ? 2.526 -4.763 -24.117 1.00 92.38 191 PRO A C 1
ATOM 1505 O O . PRO A 1 191 ? 1.881 -3.748 -24.356 1.00 92.38 191 PRO A O 1
ATOM 1508 N N . GLY A 1 192 ? 2.191 -5.600 -23.129 1.00 90.81 192 GLY A N 1
ATOM 1509 C CA . GLY A 1 192 ? 1.083 -5.366 -22.193 1.00 90.81 192 GLY A CA 1
ATOM 1510 C C . GLY A 1 192 ? 1.455 -4.559 -20.946 1.00 90.81 192 GLY A C 1
ATOM 1511 O O . GLY A 1 192 ? 0.598 -4.336 -20.097 1.00 90.81 192 GLY A O 1
ATOM 1512 N N . TRP A 1 193 ? 2.717 -4.151 -20.794 1.00 94.19 193 TRP A N 1
ATOM 1513 C CA . TRP A 1 193 ? 3.153 -3.394 -19.627 1.00 94.19 193 TRP A CA 1
ATOM 1514 C C . TRP A 1 193 ? 2.686 -1.938 -19.695 1.00 94.19 193 TRP A C 1
ATOM 1516 O O . TRP A 1 193 ? 2.811 -1.255 -20.717 1.00 94.19 193 TRP A O 1
ATOM 1526 N N . THR A 1 194 ? 2.212 -1.441 -18.555 1.00 91.94 194 THR A N 1
ATOM 1527 C CA . THR A 1 194 ? 1.854 -0.040 -18.342 1.00 91.94 194 THR A CA 1
ATOM 1528 C C . THR A 1 194 ? 2.750 0.575 -17.276 1.00 91.94 194 THR A C 1
ATOM 1530 O O . THR A 1 194 ? 3.061 -0.067 -16.273 1.00 91.94 194 THR A O 1
ATOM 1533 N N . SER A 1 195 ? 3.115 1.845 -17.464 1.00 91.69 195 SER A N 1
ATOM 1534 C CA . SER A 1 195 ? 3.812 2.615 -16.431 1.00 91.69 195 SER A CA 1
ATOM 1535 C C . SER A 1 195 ? 3.013 2.607 -15.126 1.00 91.69 195 SER A C 1
ATOM 1537 O O . SER A 1 195 ? 1.787 2.734 -15.185 1.00 91.69 195 SER A O 1
ATOM 1539 N N . PRO A 1 196 ? 3.679 2.521 -13.960 1.00 92.44 196 PRO A N 1
ATOM 1540 C CA . PRO A 1 196 ? 3.003 2.744 -12.691 1.00 92.44 196 PRO A CA 1
ATOM 1541 C C . PRO A 1 196 ? 2.413 4.159 -12.658 1.00 92.44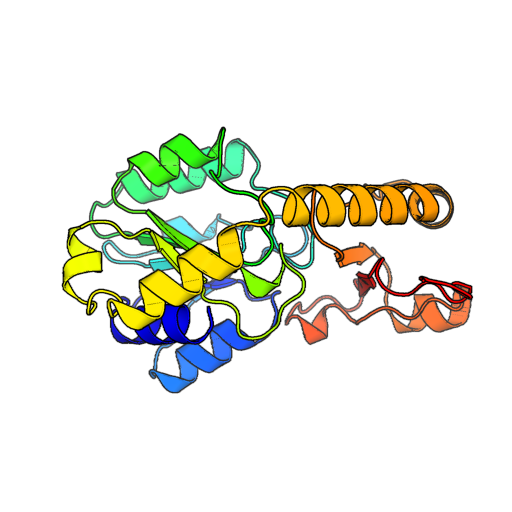 196 PRO A C 1
ATOM 1543 O O . PRO A 1 196 ? 2.951 5.088 -13.274 1.00 92.44 196 PRO A O 1
ATOM 1546 N N . GLU A 1 197 ? 1.307 4.311 -11.935 1.00 89.44 197 GLU A N 1
ATOM 1547 C CA . GLU A 1 197 ? 0.616 5.587 -11.742 1.00 89.44 197 GLU A CA 1
ATOM 1548 C C . GLU A 1 197 ? 1.433 6.511 -10.836 1.00 89.44 197 GLU A C 1
ATOM 1550 O O . GLU A 1 197 ? 1.505 7.718 -11.066 1.00 89.44 197 GLU A O 1
ATOM 1555 N N . THR A 1 198 ? 2.087 5.938 -9.821 1.00 87.56 198 THR A N 1
ATOM 1556 C CA . THR A 1 198 ? 2.946 6.684 -8.903 1.00 87.56 198 THR A CA 1
ATOM 1557 C C . THR A 1 198 ? 4.042 5.815 -8.286 1.00 87.56 198 THR A C 1
ATOM 1559 O O . THR A 1 198 ? 4.069 4.590 -8.421 1.00 87.56 198 THR A O 1
ATOM 1562 N N . GLY A 1 199 ? 4.979 6.468 -7.602 1.00 88.62 199 GLY A N 1
ATOM 1563 C CA . GLY A 1 199 ? 6.145 5.830 -7.012 1.00 88.62 199 GLY A CA 1
ATOM 1564 C C . GLY A 1 199 ? 7.212 5.436 -8.036 1.00 88.62 199 GLY A C 1
ATOM 1565 O O . GLY A 1 199 ? 7.208 5.832 -9.203 1.00 88.62 199 GLY A O 1
ATOM 1566 N N . TYR A 1 200 ? 8.198 4.687 -7.553 1.00 91.62 200 TYR A N 1
ATOM 1567 C CA . TYR A 1 200 ? 9.401 4.353 -8.314 1.00 91.62 200 TYR A CA 1
ATOM 1568 C C . TYR A 1 200 ? 9.564 2.860 -8.583 1.00 91.62 200 TYR A C 1
ATOM 1570 O O . TYR A 1 200 ? 10.598 2.477 -9.117 1.00 91.62 200 TYR A O 1
ATOM 1578 N N . PHE A 1 201 ? 8.572 2.035 -8.241 1.00 94.00 201 PHE A N 1
ATOM 1579 C CA . PHE A 1 201 ? 8.552 0.602 -8.531 1.00 94.00 201 PHE A CA 1
ATOM 1580 C C . PHE A 1 201 ? 7.530 0.265 -9.617 1.00 94.00 201 PHE A C 1
ATOM 1582 O O . PHE A 1 201 ? 6.535 0.966 -9.773 1.00 94.00 201 PHE A O 1
ATOM 1589 N N . SER A 1 202 ? 7.798 -0.806 -10.361 1.00 94.19 202 SER A N 1
ATOM 1590 C CA . SER A 1 202 ? 6.857 -1.413 -11.299 1.00 94.19 202 SER A CA 1
ATOM 1591 C C . SER A 1 202 ? 7.105 -2.915 -11.391 1.00 94.19 202 SER A C 1
ATOM 1593 O O . SER A 1 202 ? 8.249 -3.364 -11.273 1.00 94.19 202 SER A O 1
ATOM 1595 N N . VAL A 1 203 ? 6.044 -3.686 -11.617 1.00 95.19 203 VAL A N 1
ATOM 1596 C CA . VAL A 1 203 ? 6.113 -5.141 -11.787 1.00 95.19 203 VAL A CA 1
ATOM 1597 C C . VAL A 1 203 ? 6.358 -5.482 -13.255 1.00 95.19 203 VAL A C 1
ATOM 1599 O O . VAL A 1 203 ? 5.702 -4.950 -14.150 1.00 95.19 203 VAL A O 1
ATOM 1602 N N . LEU A 1 204 ? 7.302 -6.388 -13.497 1.00 95.38 204 LEU A N 1
ATOM 1603 C CA . LEU A 1 204 ? 7.625 -6.937 -14.807 1.00 95.38 204 LEU A CA 1
ATOM 1604 C C . LEU A 1 204 ? 7.241 -8.424 -14.860 1.00 95.38 204 LEU A C 1
ATOM 1606 O O . LEU A 1 204 ? 7.560 -9.161 -13.919 1.00 95.38 204 LEU A O 1
ATOM 1610 N N . PRO A 1 205 ? 6.611 -8.891 -15.955 1.00 95.44 205 PRO A N 1
ATOM 1611 C CA . PRO A 1 205 ? 6.195 -10.282 -16.121 1.00 95.44 205 PRO A CA 1
ATOM 1612 C C . PRO A 1 205 ? 7.362 -11.155 -16.612 1.00 95.44 205 PRO A C 1
ATOM 1614 O O . PRO A 1 205 ? 7.301 -11.757 -17.682 1.00 95.44 205 PRO A O 1
ATOM 1617 N N . ALA A 1 206 ? 8.469 -11.140 -15.870 1.00 96.12 206 ALA A N 1
ATOM 1618 C CA . ALA A 1 206 ? 9.623 -11.998 -16.099 1.00 96.12 206 ALA A CA 1
ATOM 1619 C C . ALA A 1 206 ? 10.394 -12.235 -14.797 1.00 96.12 206 ALA A C 1
ATOM 1621 O O . ALA A 1 206 ? 10.484 -11.354 -13.934 1.00 96.12 206 ALA A O 1
ATOM 1622 N N . ALA A 1 207 ? 11.037 -13.398 -14.700 1.00 97.06 207 ALA A N 1
ATOM 1623 C CA . ALA A 1 207 ? 11.929 -13.721 -13.595 1.00 97.06 207 ALA A CA 1
ATOM 1624 C C . ALA A 1 207 ? 13.152 -12.785 -13.583 1.00 97.06 207 ALA A C 1
ATOM 1626 O O . ALA A 1 207 ? 13.776 -12.532 -14.617 1.00 97.06 207 ALA A O 1
ATOM 1627 N N . SER A 1 208 ? 13.584 -12.336 -12.400 1.00 96.44 208 SER A N 1
ATOM 1628 C CA . SER A 1 208 ? 14.733 -11.417 -12.272 1.00 96.44 208 SER A CA 1
ATOM 1629 C C . SER A 1 208 ? 16.031 -11.972 -12.877 1.00 96.44 208 SER A C 1
ATOM 1631 O O . SER A 1 208 ? 16.828 -11.231 -13.450 1.00 96.44 208 SER A O 1
ATOM 1633 N N . ARG A 1 209 ? 16.237 -13.294 -12.802 1.00 96.25 209 ARG A N 1
ATOM 1634 C CA . ARG A 1 209 ? 17.394 -13.974 -13.408 1.00 96.25 209 ARG A CA 1
ATOM 1635 C C . ARG A 1 209 ? 17.355 -13.949 -14.935 1.00 96.25 209 ARG A C 1
ATOM 1637 O O . ARG A 1 209 ? 18.413 -13.848 -15.551 1.00 96.25 209 ARG A O 1
ATOM 1644 N N . GLU A 1 210 ? 16.171 -14.061 -15.534 1.00 95.81 210 GLU A N 1
ATOM 1645 C CA . GLU A 1 210 ? 15.999 -13.943 -16.985 1.00 95.81 210 GLU A CA 1
ATOM 1646 C C . GLU A 1 210 ? 16.291 -12.510 -17.428 1.00 95.81 210 GLU A C 1
ATOM 1648 O O . GLU A 1 210 ? 17.081 -12.300 -18.346 1.00 95.81 210 GLU A O 1
ATOM 1653 N N . LEU A 1 211 ? 15.731 -11.523 -16.722 1.00 94.12 211 LEU A N 1
ATOM 1654 C CA . LEU A 1 211 ? 15.976 -10.106 -16.988 1.00 94.12 211 LEU A CA 1
ATOM 1655 C C . LEU A 1 211 ? 17.466 -9.758 -16.977 1.00 94.12 211 LEU A C 1
ATOM 1657 O O . LEU A 1 211 ? 17.953 -9.102 -17.899 1.00 94.12 211 LEU A O 1
ATOM 1661 N N . LEU A 1 212 ? 18.210 -10.264 -15.993 1.00 93.94 212 LEU A N 1
ATOM 1662 C CA . LEU A 1 212 ? 19.648 -10.037 -15.921 1.00 93.94 212 LEU A CA 1
ATOM 1663 C C . LEU A 1 212 ? 20.400 -10.723 -17.069 1.00 93.94 212 LEU A C 1
ATOM 1665 O O . LEU A 1 212 ? 21.244 -10.098 -17.704 1.00 93.94 212 LEU A O 1
ATOM 1669 N N . ARG A 1 213 ? 20.109 -11.999 -17.347 1.00 94.56 213 ARG A N 1
ATOM 1670 C CA . ARG A 1 213 ? 20.847 -12.788 -18.352 1.00 94.56 213 ARG A CA 1
ATOM 1671 C C . ARG A 1 213 ? 20.571 -12.344 -19.783 1.00 94.56 213 ARG A C 1
ATOM 1673 O O . ARG A 1 213 ? 21.493 -12.303 -20.588 1.00 94.56 213 ARG A O 1
ATOM 1680 N N . SER A 1 214 ? 19.312 -12.071 -20.100 1.00 91.69 214 SER A N 1
ATOM 1681 C CA . SER A 1 214 ? 18.871 -11.815 -21.471 1.00 91.69 214 SER A CA 1
ATOM 1682 C C . SER A 1 214 ? 18.870 -10.333 -21.826 1.00 91.69 214 SER A C 1
ATOM 1684 O O . SER A 1 214 ? 19.003 -10.007 -23.001 1.00 91.69 214 SER A O 1
ATOM 1686 N N . HIS A 1 215 ? 18.734 -9.445 -20.834 1.00 87.50 215 HIS A N 1
ATOM 1687 C CA . HIS A 1 215 ? 18.551 -8.005 -21.064 1.00 87.50 215 HIS A CA 1
ATOM 1688 C C . HIS A 1 215 ? 19.541 -7.132 -20.284 1.00 87.50 215 HIS A C 1
ATOM 1690 O O . HIS A 1 215 ? 19.551 -5.918 -20.463 1.00 87.50 215 HIS A O 1
ATOM 1696 N N . GLY A 1 216 ? 20.372 -7.719 -19.413 1.00 90.75 216 GLY A N 1
ATOM 1697 C CA . GLY A 1 216 ? 21.273 -6.962 -18.539 1.00 90.75 216 GLY A CA 1
ATOM 1698 C C . GLY A 1 216 ? 20.539 -6.134 -17.479 1.00 90.75 216 GLY A C 1
ATOM 1699 O O . GLY A 1 216 ? 21.119 -5.211 -16.913 1.00 90.75 216 GLY A O 1
ATOM 1700 N N . TRP A 1 217 ? 19.258 -6.418 -17.222 1.00 91.19 217 TRP A N 1
ATOM 1701 C CA . TRP A 1 217 ? 18.436 -5.640 -16.296 1.00 91.19 217 TRP A CA 1
ATOM 1702 C C . TRP A 1 217 ? 18.494 -6.231 -14.894 1.00 91.19 217 TRP A C 1
ATOM 1704 O O . TRP A 1 217 ? 18.120 -7.382 -14.667 1.00 91.19 217 TRP A O 1
ATOM 1714 N N . LEU A 1 218 ? 18.922 -5.418 -13.930 1.00 92.75 218 LEU A N 1
ATOM 1715 C CA . LEU A 1 218 ? 18.854 -5.775 -12.521 1.00 92.75 218 LEU A CA 1
ATOM 1716 C C . LEU A 1 218 ? 17.444 -5.490 -11.988 1.00 92.75 218 LEU A C 1
ATOM 1718 O O . LEU A 1 218 ? 17.056 -4.336 -11.821 1.00 92.75 218 LEU A O 1
ATOM 1722 N N . ALA A 1 219 ? 16.694 -6.551 -11.704 1.00 94.62 219 ALA A N 1
ATOM 1723 C CA . ALA A 1 219 ? 15.375 -6.482 -11.084 1.00 94.62 219 ALA A CA 1
ATOM 1724 C C . ALA A 1 219 ? 15.344 -7.283 -9.777 1.00 94.62 219 ALA A C 1
ATOM 1726 O O . ALA A 1 219 ? 16.121 -8.219 -9.574 1.00 94.62 219 ALA A O 1
ATOM 1727 N N . ILE A 1 220 ? 14.423 -6.927 -8.890 1.00 95.44 220 ILE A N 1
ATOM 1728 C CA . ILE A 1 220 ? 14.226 -7.596 -7.604 1.00 95.44 220 ILE A CA 1
ATOM 1729 C C . ILE A 1 220 ? 13.227 -8.742 -7.825 1.00 95.44 220 ILE A C 1
ATOM 1731 O O . ILE A 1 220 ? 12.167 -8.495 -8.394 1.00 95.44 220 ILE A O 1
ATOM 1735 N N . PRO A 1 221 ? 13.506 -9.994 -7.425 1.00 96.19 221 PRO A N 1
ATOM 1736 C CA . PRO A 1 221 ? 12.511 -11.061 -7.541 1.00 96.19 221 PRO A CA 1
ATOM 1737 C C . PRO A 1 221 ? 11.281 -10.747 -6.677 1.00 96.19 221 PRO A C 1
ATOM 1739 O O . PRO A 1 221 ? 11.427 -10.253 -5.558 1.00 96.19 221 PRO A O 1
ATOM 1742 N N . ALA A 1 222 ? 10.076 -11.053 -7.172 1.00 95.25 222 ALA A N 1
ATOM 1743 C CA . ALA A 1 222 ? 8.830 -10.751 -6.457 1.00 95.25 222 ALA A CA 1
ATOM 1744 C C . ALA A 1 222 ? 8.747 -11.422 -5.069 1.00 95.25 222 ALA A C 1
ATOM 1746 O O . ALA A 1 222 ? 8.117 -10.885 -4.160 1.00 95.25 222 ALA A O 1
ATOM 1747 N N . SER A 1 223 ? 9.470 -12.526 -4.862 1.00 94.88 223 SER A N 1
ATOM 1748 C CA . SER A 1 223 ? 9.591 -13.207 -3.569 1.00 94.88 223 SER A CA 1
ATOM 1749 C C . SER A 1 223 ? 10.246 -12.377 -2.460 1.00 94.88 223 SER A C 1
ATOM 1751 O O . SER A 1 223 ? 9.991 -12.636 -1.288 1.00 94.88 223 SER A O 1
ATOM 1753 N N . VAL A 1 224 ? 11.032 -11.340 -2.783 1.00 94.50 224 VAL A N 1
ATOM 1754 C CA . VAL A 1 224 ? 11.535 -10.375 -1.777 1.00 94.50 224 VAL A CA 1
ATOM 1755 C C . VAL A 1 224 ? 10.391 -9.577 -1.154 1.00 94.50 224 VAL A C 1
ATOM 1757 O O . VAL A 1 224 ? 10.475 -9.171 0.002 1.00 94.50 224 VAL A O 1
ATOM 1760 N N . PHE A 1 225 ? 9.315 -9.384 -1.913 1.00 93.88 225 PHE A N 1
ATOM 1761 C CA . PHE A 1 225 ? 8.076 -8.793 -1.436 1.00 93.88 225 PHE A CA 1
ATOM 1762 C C . PHE A 1 225 ? 7.105 -9.865 -0.932 1.00 93.88 225 PHE A C 1
ATOM 1764 O O . PHE A 1 225 ? 5.971 -9.540 -0.683 1.00 93.88 225 PHE A O 1
ATOM 1771 N N . GLY A 1 226 ? 7.492 -11.136 -0.793 1.00 92.62 226 GLY A N 1
ATOM 1772 C CA . GLY A 1 226 ? 6.610 -12.188 -0.267 1.00 92.62 226 GLY A CA 1
ATOM 1773 C C . GLY A 1 226 ? 5.690 -12.863 -1.290 1.00 92.62 226 GLY A C 1
ATOM 1774 O O . GLY A 1 226 ? 5.017 -13.830 -0.942 1.00 92.62 226 GLY A O 1
ATOM 1775 N N . SER A 1 227 ? 5.704 -12.442 -2.560 1.00 92.75 227 SER A N 1
ATOM 1776 C CA . SER A 1 227 ? 4.931 -13.123 -3.606 1.00 92.75 227 SER A CA 1
ATOM 1777 C C . SER A 1 227 ? 5.450 -14.549 -3.858 1.00 92.75 227 SER A C 1
ATOM 1779 O O . SER A 1 227 ? 6.666 -14.739 -3.974 1.00 92.75 227 SER A O 1
ATOM 1781 N N . PRO A 1 228 ? 4.568 -15.554 -4.020 1.00 91.69 228 PRO A N 1
ATOM 1782 C CA . PRO A 1 228 ? 4.975 -16.918 -4.363 1.00 91.69 228 PRO A CA 1
ATOM 1783 C C . PRO A 1 228 ? 5.372 -17.078 -5.840 1.00 91.69 228 PRO A C 1
ATOM 1785 O O . PRO A 1 228 ? 5.836 -18.146 -6.234 1.00 91.69 228 PRO A O 1
ATOM 1788 N N . ARG A 1 229 ? 5.169 -16.045 -6.667 1.00 93.62 229 ARG A N 1
ATOM 1789 C CA . ARG A 1 229 ? 5.432 -16.082 -8.108 1.00 93.62 229 ARG A CA 1
ATOM 1790 C C . ARG A 1 229 ? 6.914 -15.898 -8.412 1.00 93.62 229 ARG A C 1
ATOM 1792 O O . ARG A 1 229 ? 7.525 -14.905 -8.017 1.00 93.62 229 ARG A O 1
ATOM 1799 N N . ASP A 1 230 ? 7.481 -16.842 -9.152 1.00 95.00 230 ASP A N 1
ATOM 1800 C CA . ASP A 1 230 ? 8.869 -16.820 -9.625 1.00 95.00 230 ASP A CA 1
ATOM 1801 C C . ASP A 1 230 ? 9.018 -16.216 -11.030 1.00 95.00 230 ASP A C 1
ATOM 1803 O O . ASP A 1 230 ? 10.119 -15.832 -11.431 1.00 95.00 230 ASP A O 1
ATOM 1807 N N . ASP A 1 231 ? 7.901 -16.066 -11.741 1.00 95.69 231 ASP A N 1
ATOM 1808 C CA . ASP A 1 231 ? 7.786 -15.460 -13.065 1.00 95.69 231 ASP A CA 1
ATOM 1809 C C . ASP A 1 231 ? 7.600 -13.934 -13.032 1.00 95.69 231 ASP A C 1
ATOM 1811 O O . ASP A 1 231 ? 7.457 -13.305 -14.079 1.00 95.69 231 ASP A O 1
ATOM 1815 N N . LEU A 1 232 ? 7.638 -13.326 -11.842 1.00 96.25 232 LEU A N 1
ATOM 1816 C CA . LEU A 1 232 ? 7.521 -11.885 -11.646 1.00 96.25 232 LEU A CA 1
ATOM 1817 C C . LEU A 1 232 ? 8.780 -11.284 -11.022 1.00 96.25 232 LEU A C 1
ATOM 1819 O O . LEU A 1 232 ? 9.476 -11.874 -10.188 1.00 96.25 232 LEU A O 1
ATOM 1823 N N . SER A 1 233 ? 9.026 -10.029 -11.371 1.00 96.50 233 SER A N 1
ATOM 1824 C CA . SER A 1 233 ? 10.057 -9.212 -10.747 1.00 96.50 233 SER A CA 1
ATOM 1825 C C . SER A 1 233 ? 9.618 -7.761 -10.631 1.00 96.50 233 SER A C 1
ATOM 1827 O O . SER A 1 233 ? 8.644 -7.328 -11.237 1.00 96.50 233 SER A O 1
ATOM 1829 N N . VAL A 1 234 ? 10.338 -7.004 -9.816 1.00 95.50 234 VAL A N 1
ATOM 1830 C CA . VAL A 1 234 ? 10.095 -5.594 -9.551 1.00 95.50 234 VAL A CA 1
ATOM 1831 C C . VAL A 1 234 ? 11.292 -4.798 -10.045 1.00 95.50 234 VAL A C 1
ATOM 1833 O O . VAL A 1 234 ? 12.424 -5.006 -9.601 1.00 95.50 234 VAL A O 1
ATOM 1836 N N . ALA A 1 235 ? 11.034 -3.874 -10.962 1.00 94.44 235 ALA A N 1
ATOM 1837 C CA . ALA A 1 235 ? 12.003 -2.906 -11.448 1.00 94.44 235 ALA A CA 1
ATOM 1838 C C . ALA A 1 235 ? 11.837 -1.566 -10.729 1.00 94.44 235 ALA A C 1
ATOM 1840 O O . ALA A 1 235 ? 10.757 -1.233 -10.238 1.00 94.44 235 ALA A O 1
ATOM 1841 N N . SER A 1 236 ? 12.916 -0.784 -10.695 1.00 93.44 236 SER A N 1
ATOM 1842 C CA . SER A 1 236 ? 12.916 0.573 -10.156 1.00 93.44 236 SER A CA 1
ATOM 1843 C C . SER A 1 236 ? 13.381 1.571 -11.206 1.00 93.44 236 SER A C 1
ATOM 1845 O O . SER A 1 236 ? 14.322 1.294 -11.945 1.00 93.44 236 SER A O 1
ATOM 1847 N N . CYS A 1 237 ? 12.770 2.755 -11.241 1.00 91.44 237 CYS A N 1
ATOM 1848 C CA . CYS A 1 237 ? 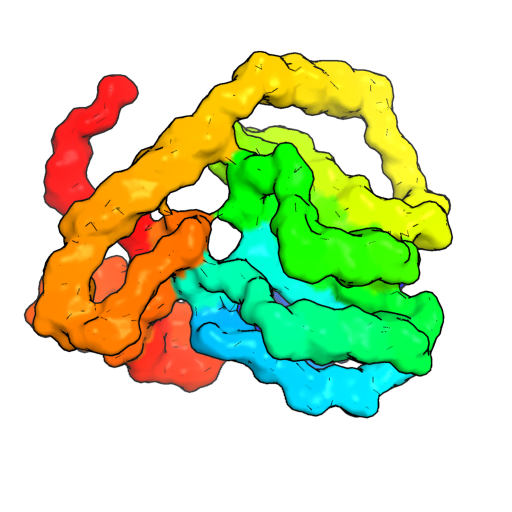13.233 3.848 -12.097 1.00 91.44 237 CYS A CA 1
ATOM 1849 C C . CYS A 1 237 ? 14.302 4.732 -11.431 1.00 91.44 237 CYS A C 1
ATOM 1851 O O . CYS A 1 237 ? 14.705 5.747 -12.001 1.00 91.44 237 CYS A O 1
ATOM 1853 N N . LEU A 1 238 ? 14.760 4.388 -10.219 1.00 86.88 238 LEU A N 1
ATOM 1854 C CA . LEU A 1 238 ? 15.740 5.197 -9.487 1.00 86.88 238 LEU A CA 1
ATOM 1855 C C . LEU A 1 238 ? 17.163 5.089 -10.040 1.00 86.88 238 LEU A C 1
ATOM 1857 O O . LEU A 1 238 ? 17.904 6.064 -9.937 1.00 86.88 238 LEU A O 1
ATOM 1861 N N . TYR A 1 239 ? 17.520 3.951 -10.635 1.00 69.06 239 TYR A N 1
ATOM 1862 C CA . TYR A 1 239 ? 18.855 3.693 -11.165 1.00 69.06 239 TYR A CA 1
ATOM 1863 C C . TYR A 1 239 ? 18.771 3.347 -12.647 1.00 69.06 239 TYR A C 1
ATOM 1865 O O . TYR A 1 239 ? 18.245 2.301 -13.015 1.00 69.06 239 TYR A O 1
ATOM 1873 N N . TYR A 1 240 ? 19.313 4.226 -13.488 1.00 55.47 240 TYR A N 1
ATOM 1874 C CA . TYR A 1 240 ? 19.676 3.914 -14.867 1.00 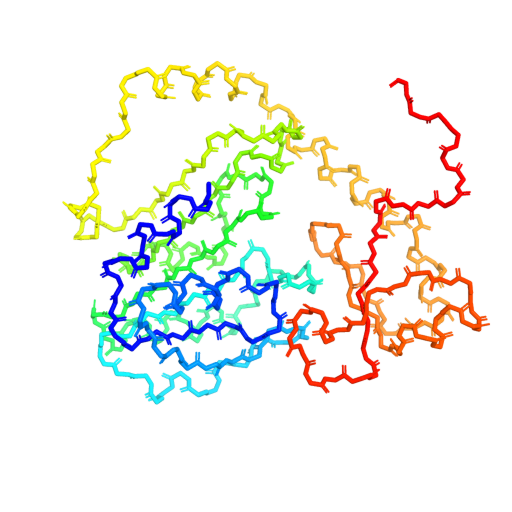55.47 240 TYR A CA 1
ATOM 1875 C C . TYR A 1 240 ? 21.181 4.103 -14.999 1.00 55.47 240 TYR A C 1
ATOM 1877 O O . TYR A 1 240 ? 21.708 5.111 -14.533 1.00 55.47 240 TYR A O 1
ATOM 1885 N N . GLY A 1 241 ? 21.864 3.122 -15.592 1.00 47.28 241 GLY A N 1
ATOM 1886 C CA . GLY A 1 241 ? 23.328 3.004 -15.643 1.00 47.28 241 GLY A CA 1
ATOM 1887 C C . GLY A 1 241 ? 24.073 4.064 -16.463 1.00 47.28 241 GLY A C 1
ATOM 1888 O O . GLY A 1 241 ? 25.144 3.758 -16.958 1.00 47.28 241 GLY A O 1
ATOM 1889 N N . ASP A 1 242 ? 23.525 5.274 -16.602 1.00 48.66 242 ASP A N 1
ATOM 1890 C CA . ASP A 1 242 ? 24.089 6.374 -17.398 1.00 48.66 242 ASP A CA 1
ATOM 1891 C C . ASP A 1 242 ? 23.827 7.778 -16.801 1.00 48.66 242 ASP A C 1
ATOM 1893 O O . ASP A 1 242 ? 23.968 8.786 -17.491 1.00 48.66 242 ASP A O 1
ATOM 1897 N N . GLU A 1 243 ? 23.448 7.907 -15.522 1.00 48.44 243 GLU A N 1
ATOM 1898 C CA . GLU A 1 243 ? 23.432 9.223 -14.853 1.00 48.44 243 GLU A CA 1
ATOM 1899 C C . GLU A 1 243 ? 24.831 9.568 -14.311 1.00 48.44 243 GLU A C 1
ATOM 1901 O O . GLU A 1 243 ? 25.091 9.587 -13.109 1.00 48.44 243 GLU A O 1
ATOM 1906 N N . ALA A 1 244 ? 25.738 9.899 -15.232 1.00 39.44 244 ALA A N 1
ATOM 1907 C CA . ALA A 1 244 ? 26.660 10.988 -14.958 1.00 39.44 244 ALA A CA 1
ATOM 1908 C C . ALA A 1 244 ? 25.823 12.272 -14.807 1.00 39.44 244 ALA A C 1
ATOM 1910 O O . ALA A 1 244 ? 25.048 12.618 -15.696 1.00 39.44 244 ALA A O 1
ATOM 1911 N N . ALA A 1 245 ? 26.011 12.956 -13.679 1.00 37.72 245 ALA A N 1
ATOM 1912 C CA . ALA A 1 245 ? 25.439 14.252 -13.312 1.00 37.72 245 ALA A CA 1
ATOM 1913 C C . ALA A 1 245 ? 23.943 14.276 -12.925 1.00 37.72 245 ALA A C 1
ATOM 1915 O O . ALA A 1 245 ? 23.043 14.437 -13.747 1.00 37.72 245 ALA A O 1
ATOM 1916 N N . LEU A 1 246 ? 23.706 14.292 -11.614 1.00 28.78 246 LEU A N 1
ATOM 1917 C CA . LEU A 1 246 ? 22.768 15.243 -11.017 1.00 28.78 246 LEU A CA 1
ATOM 1918 C C . LEU A 1 246 ? 23.606 16.274 -10.228 1.00 28.78 246 LEU A C 1
ATOM 1920 O O . LEU A 1 246 ? 24.636 15.873 -9.683 1.00 28.78 246 LEU A O 1
ATOM 1924 N N . PRO A 1 247 ? 23.232 17.568 -10.252 1.00 38.12 247 PRO A N 1
ATOM 1925 C CA . PRO A 1 247 ? 24.004 18.668 -9.664 1.00 38.12 247 PRO A CA 1
ATOM 1926 C C . PRO A 1 247 ? 24.185 18.557 -8.147 1.00 38.12 247 PRO A C 1
ATOM 1928 O O . PRO A 1 247 ? 23.289 17.986 -7.482 1.00 38.12 247 PRO A O 1
#

Nearest PDB structures (foldseek):
  8wou-assembly1_B  TM=7.723E-01  e=7.244E-12  Legionella pneumophila
  8wkj-assembly1_A-2  TM=7.689E-01  e=1.515E-11  Legionella pneumophila
  6f77-assembly3_E  TM=7.329E-01  e=2.803E-11  Sinorhizobium meliloti 1021
  6f77-assembly2_C  TM=7.083E-01  e=4.875E-11  Sinorhizobium meliloti 1021
  3hdo-assembly1_B  TM=6.840E-01  e=7.101E-09  Geobacter metallireducens GS-15